Protein AF-A0A3T0LW70-F1 (afdb_monomer)

Structure (mmCIF, N/CA/C/O backbone):
data_AF-A0A3T0LW70-F1
#
_entry.id   AF-A0A3T0LW70-F1
#
loop_
_atom_site.group_PDB
_atom_site.id
_atom_site.type_symbol
_atom_site.label_atom_id
_atom_site.label_alt_id
_atom_site.label_comp_id
_atom_site.label_asym_id
_atom_site.label_entity_id
_atom_site.label_seq_id
_atom_site.pdbx_PDB_ins_code
_atom_site.Cartn_x
_atom_site.Cartn_y
_atom_site.Cartn_z
_atom_site.occupancy
_atom_site.B_iso_or_equiv
_atom_site.auth_seq_id
_atom_site.auth_comp_id
_atom_site.auth_asym_id
_atom_site.auth_atom_id
_atom_site.pdbx_PDB_model_num
ATOM 1 N N . MET A 1 1 ? -35.200 30.832 35.013 1.00 53.94 1 MET A N 1
ATOM 2 C CA . MET A 1 1 ? -35.960 29.569 34.857 1.00 53.94 1 MET A CA 1
ATOM 3 C C . MET A 1 1 ? -36.008 29.214 33.375 1.00 53.94 1 MET A C 1
ATOM 5 O O . MET A 1 1 ? -36.514 30.008 32.598 1.00 53.94 1 MET A O 1
ATOM 9 N N . GLY A 1 2 ? -35.374 28.119 32.945 1.00 79.50 2 GLY A N 1
ATOM 10 C CA . GLY A 1 2 ? -35.185 27.830 31.514 1.00 79.50 2 GLY A CA 1
ATOM 11 C C . GLY A 1 2 ? -36.347 27.059 30.881 1.00 79.50 2 GLY A C 1
ATOM 12 O O . GLY A 1 2 ? -36.863 26.116 31.479 1.00 79.50 2 GLY A O 1
ATOM 13 N N . PHE A 1 3 ? -36.710 27.401 29.642 1.00 78.56 3 PHE A N 1
ATOM 14 C CA . PHE A 1 3 ? -37.717 26.665 28.875 1.00 78.56 3 PHE A CA 1
ATOM 15 C C . PHE A 1 3 ? -37.267 25.221 28.592 1.00 78.56 3 PHE A C 1
ATOM 17 O O . PHE A 1 3 ? -36.187 24.958 28.045 1.00 78.56 3 PHE A O 1
ATOM 24 N N . ARG A 1 4 ? -38.113 24.252 28.953 1.00 79.50 4 ARG A N 1
ATOM 25 C CA . ARG A 1 4 ? -37.919 22.832 28.635 1.00 79.50 4 ARG A CA 1
ATOM 26 C C . ARG A 1 4 ? -38.669 22.493 27.351 1.00 79.50 4 ARG A C 1
ATOM 28 O O . ARG A 1 4 ? -39.863 22.222 27.376 1.00 79.50 4 ARG A O 1
ATOM 35 N N . ILE A 1 5 ? -37.950 22.436 26.235 1.00 74.75 5 ILE A N 1
ATOM 36 C CA . ILE A 1 5 ? -38.523 22.023 24.949 1.00 74.75 5 ILE A CA 1
ATOM 37 C C . ILE A 1 5 ? -38.572 20.491 24.889 1.00 74.75 5 ILE A C 1
ATOM 39 O O . ILE A 1 5 ? -37.540 19.816 24.812 1.00 74.75 5 ILE A O 1
ATOM 43 N N . ARG A 1 6 ? -39.787 19.940 24.937 1.00 81.75 6 ARG A N 1
ATOM 44 C CA . ARG A 1 6 ? -40.091 18.531 24.659 1.00 81.75 6 ARG A CA 1
ATOM 45 C C . ARG A 1 6 ? -41.276 18.496 23.703 1.00 81.75 6 ARG A C 1
ATOM 47 O O . ARG A 1 6 ? -42.352 18.956 24.062 1.00 81.75 6 ARG A O 1
ATOM 54 N N . ARG A 1 7 ? -41.094 17.920 22.516 1.00 85.12 7 ARG A N 1
ATOM 55 C CA . ARG A 1 7 ? -42.174 17.741 21.534 1.00 85.12 7 ARG A CA 1
ATOM 56 C C . ARG A 1 7 ? -42.351 16.252 21.254 1.00 85.12 7 ARG A C 1
ATOM 58 O O . ARG A 1 7 ? -41.361 15.547 21.084 1.00 85.12 7 ARG A O 1
ATOM 65 N N . SER A 1 8 ? -43.588 15.762 21.238 1.00 88.62 8 SER A N 1
ATOM 66 C CA . SER A 1 8 ? -43.904 14.396 20.807 1.00 88.62 8 SER A CA 1
ATOM 67 C C . SER A 1 8 ? -44.748 14.484 19.540 1.00 88.62 8 SER A C 1
ATOM 69 O O . SER A 1 8 ? -45.817 15.086 19.569 1.00 88.62 8 SER A O 1
ATOM 71 N N . ILE A 1 9 ? -44.241 13.959 18.427 1.00 90.56 9 ILE A N 1
ATOM 72 C CA . ILE A 1 9 ? -44.882 14.036 17.110 1.00 90.56 9 ILE A CA 1
ATOM 73 C C . ILE A 1 9 ? -45.408 12.643 16.764 1.00 90.56 9 ILE A C 1
ATOM 75 O O . ILE A 1 9 ? -44.657 11.666 16.797 1.00 90.56 9 ILE A O 1
ATOM 79 N N . LYS A 1 10 ? -46.703 12.534 16.461 1.00 90.25 10 LYS A N 1
ATOM 80 C CA . LYS A 1 10 ? -47.322 11.286 16.001 1.00 90.25 10 LYS A CA 1
ATOM 81 C C . LYS A 1 10 ? -47.084 11.161 14.496 1.00 90.25 10 LYS A C 1
ATOM 83 O O . LYS A 1 10 ? -47.502 12.043 13.759 1.00 90.25 10 LYS A O 1
ATOM 88 N N . ILE A 1 11 ? -46.410 10.095 14.065 1.00 89.25 11 ILE A N 1
ATOM 89 C CA . ILE A 1 11 ? -46.179 9.826 12.631 1.00 89.25 11 ILE A CA 1
ATOM 90 C C . ILE A 1 11 ? -47.289 8.937 12.081 1.00 89.25 11 ILE A C 1
ATOM 92 O O . ILE A 1 11 ? -47.834 9.200 11.019 1.00 89.25 11 ILE A O 1
ATOM 96 N N . ALA A 1 12 ? -47.635 7.891 12.826 1.00 88.06 12 ALA A N 1
ATOM 97 C CA . ALA A 1 12 ? -48.622 6.898 12.431 1.00 88.06 12 ALA A CA 1
ATOM 98 C C . ALA A 1 12 ? -49.399 6.414 13.669 1.00 88.06 12 ALA A C 1
ATOM 100 O O . ALA A 1 12 ? -48.974 6.664 14.809 1.00 88.06 12 ALA A O 1
ATOM 101 N N . PRO A 1 13 ? -50.542 5.727 13.503 1.00 84.44 13 PRO A N 1
ATOM 102 C CA . PRO A 1 13 ? -51.196 5.023 14.599 1.00 84.44 13 PRO A CA 1
ATOM 103 C C . PRO A 1 13 ? -50.196 4.086 15.290 1.00 84.44 13 PRO A C 1
ATOM 105 O O . PRO A 1 13 ? -49.595 3.223 14.664 1.00 84.44 13 PRO A O 1
ATOM 108 N N . GLY A 1 14 ? -49.959 4.311 16.583 1.00 85.25 14 GLY A N 1
ATOM 109 C CA . GLY A 1 14 ? -49.003 3.528 17.364 1.00 85.25 14 GLY A CA 1
ATOM 110 C C . GLY A 1 14 ? -47.527 3.929 17.239 1.00 85.25 14 GLY A C 1
ATOM 111 O O . GLY A 1 14 ? -46.710 3.340 17.933 1.00 85.25 14 GLY A O 1
ATOM 112 N N . ILE A 1 15 ? -47.145 4.941 16.449 1.00 91.00 15 ILE A N 1
ATOM 113 C CA . ILE A 1 15 ? -45.743 5.404 16.364 1.00 91.00 15 ILE A CA 1
ATOM 114 C C . ILE A 1 15 ? -45.639 6.885 16.740 1.00 91.00 15 ILE A C 1
ATOM 116 O O . ILE A 1 15 ? -46.240 7.757 16.106 1.00 91.00 15 ILE A O 1
ATOM 120 N N . LYS A 1 16 ? -44.845 7.179 17.775 1.00 92.00 16 LYS A N 1
ATOM 121 C CA . LYS A 1 16 ? -44.579 8.536 18.274 1.00 92.00 16 LYS A CA 1
ATOM 122 C C . LYS A 1 16 ? -43.078 8.807 18.319 1.00 92.00 16 LYS A C 1
ATOM 124 O O . LYS A 1 16 ? -42.323 8.029 18.901 1.00 92.00 16 LYS A O 1
ATOM 129 N N . LEU A 1 17 ? -42.647 9.941 17.778 1.00 92.25 17 LEU A N 1
ATOM 130 C CA . LEU A 1 17 ? -41.286 10.449 17.934 1.00 92.25 17 LEU A CA 1
ATOM 131 C C . LEU A 1 17 ? -41.212 11.446 19.080 1.00 92.25 17 LEU A C 1
ATOM 133 O O . LEU A 1 17 ? -41.933 12.439 19.090 1.00 92.25 17 LEU A O 1
ATOM 137 N N . ASN A 1 18 ? -40.292 11.225 20.015 1.00 89.81 18 ASN A N 1
ATOM 138 C CA . ASN A 1 18 ? -39.997 12.161 21.091 1.00 89.81 18 ASN A CA 1
ATOM 139 C C . ASN A 1 18 ? -38.747 12.975 20.742 1.00 89.81 18 ASN A C 1
ATOM 141 O O . ASN A 1 18 ? -37.644 12.433 20.653 1.00 89.81 18 ASN A O 1
ATOM 145 N N . VAL A 1 19 ? -38.919 14.285 20.594 1.00 88.81 19 VAL A N 1
ATOM 146 C CA . VAL A 1 19 ? -37.874 15.258 20.258 1.00 88.81 19 VAL A CA 1
ATOM 147 C C . VAL A 1 19 ? -37.549 16.108 21.491 1.00 88.81 19 VAL A C 1
ATOM 149 O O . VAL A 1 19 ? -38.448 16.564 22.204 1.00 88.81 19 VAL A O 1
ATOM 152 N N . GLY A 1 20 ? -36.256 16.301 21.762 1.00 85.06 20 GLY A N 1
ATOM 153 C CA . GLY A 1 20 ? -35.738 17.145 22.845 1.00 85.06 20 GLY A CA 1
ATOM 154 C C . GLY A 1 20 ? -34.592 18.046 22.373 1.00 85.06 20 GLY A C 1
ATOM 155 O O . GLY A 1 20 ? -34.342 18.161 21.179 1.00 85.06 20 GLY A O 1
ATOM 156 N N . LYS A 1 21 ? -33.853 18.657 23.311 1.00 80.44 21 LYS A N 1
ATOM 157 C CA . LYS A 1 21 ? -32.797 19.653 23.015 1.00 80.44 21 LYS A CA 1
ATOM 158 C C . LYS A 1 21 ? -31.725 19.202 22.005 1.00 80.44 21 LYS A C 1
ATOM 160 O O . LYS A 1 21 ? -31.202 20.034 21.283 1.00 80.44 21 LYS A O 1
ATOM 165 N N . LYS A 1 22 ? -31.389 17.905 21.961 1.00 80.62 22 LYS A N 1
ATOM 166 C CA . LYS A 1 22 ? -30.369 17.319 21.059 1.00 80.62 22 LYS A CA 1
ATOM 167 C C . LYS A 1 22 ? -30.991 16.570 19.863 1.00 80.62 22 LYS A C 1
ATOM 169 O O . LYS A 1 22 ? -30.440 15.560 19.418 1.00 80.62 22 LYS A O 1
ATOM 174 N N . GLY A 1 23 ? -32.179 16.985 19.420 1.00 82.25 23 GLY A N 1
ATOM 175 C CA . GLY A 1 23 ? -32.936 16.345 18.340 1.00 82.25 23 GLY A CA 1
ATOM 176 C C . GLY A 1 23 ? -33.801 15.167 18.803 1.00 82.25 23 GLY A C 1
ATOM 177 O O . GLY A 1 23 ? -34.307 15.151 19.930 1.00 82.25 23 GLY A O 1
ATOM 178 N N . ILE A 1 24 ? -33.992 14.176 17.925 1.00 84.38 24 ILE A N 1
ATOM 179 C CA . ILE A 1 24 ? -34.789 12.972 18.214 1.00 84.38 24 ILE A CA 1
ATOM 180 C C . ILE A 1 24 ? -34.128 12.211 19.369 1.00 84.38 24 ILE A C 1
ATOM 182 O O . ILE A 1 24 ? -32.964 11.816 19.290 1.00 84.38 24 ILE A O 1
ATOM 186 N N . ASN A 1 25 ? -34.860 12.045 20.468 1.00 84.56 25 ASN A N 1
ATOM 187 C CA . ASN A 1 25 ? -34.369 11.423 21.695 1.00 84.56 25 ASN A CA 1
ATOM 188 C C . ASN A 1 25 ? -34.820 9.961 21.810 1.00 84.56 25 ASN A C 1
ATOM 190 O O . ASN A 1 25 ? -34.051 9.106 22.254 1.00 84.56 25 ASN A O 1
ATOM 194 N N . SER A 1 26 ? -36.057 9.667 21.399 1.00 86.81 26 SER A N 1
ATOM 195 C CA . SER A 1 26 ? -36.564 8.297 21.364 1.00 86.81 26 SER A CA 1
ATOM 196 C C . SER A 1 26 ? -37.736 8.110 20.403 1.00 86.81 26 SER A C 1
ATOM 198 O O . SER A 1 26 ? -38.465 9.054 20.095 1.00 86.81 26 SER A O 1
ATOM 200 N 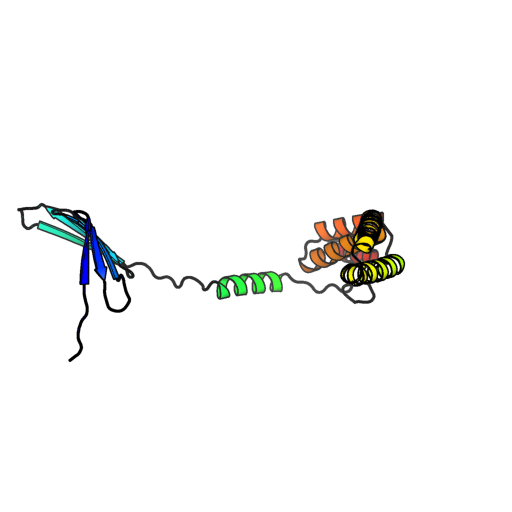N . VAL A 1 27 ? -37.933 6.869 19.968 1.00 92.75 27 VAL A N 1
ATOM 201 C CA . VAL A 1 27 ? -39.060 6.420 19.147 1.00 92.75 27 VAL A CA 1
ATOM 202 C C . VAL A 1 27 ? -39.911 5.480 19.986 1.00 92.75 27 VAL A C 1
ATOM 204 O O . VAL A 1 27 ? -39.413 4.493 20.516 1.00 92.75 27 VAL A O 1
ATOM 207 N N . SER A 1 28 ? -41.191 5.788 20.147 1.00 91.12 28 SER A N 1
ATOM 208 C CA . SER A 1 28 ? -42.155 4.930 20.834 1.00 91.12 28 SER A CA 1
ATOM 209 C C . SER A 1 28 ? -43.038 4.235 19.805 1.00 91.12 28 SER A C 1
ATOM 211 O O . SER A 1 28 ? -43.671 4.907 18.997 1.00 91.12 28 SER A O 1
ATOM 213 N N . ILE A 1 29 ? -43.072 2.908 19.855 1.00 91.62 29 ILE A N 1
ATOM 214 C CA . ILE A 1 29 ? -43.821 2.028 18.958 1.00 91.62 29 ILE A CA 1
ATOM 215 C C . ILE A 1 29 ? -44.754 1.170 19.818 1.00 91.62 29 ILE A C 1
ATOM 217 O O . ILE A 1 29 ? -44.288 0.446 20.696 1.00 91.62 29 ILE A O 1
ATOM 221 N N . GLY A 1 30 ? -46.061 1.261 19.596 1.00 88.94 30 GLY A N 1
ATOM 222 C CA . GLY A 1 30 ? -47.085 0.467 20.270 1.00 88.94 30 GLY A CA 1
ATOM 223 C C . GLY A 1 30 ? -48.352 1.240 20.650 1.00 88.94 30 GLY A C 1
ATOM 224 O O . GLY A 1 30 ? -48.512 2.426 20.355 1.00 88.94 30 GLY A O 1
ATOM 225 N N . GLY A 1 31 ? -49.266 0.542 21.319 1.00 82.88 31 GLY A N 1
ATOM 226 C CA . GLY A 1 31 ? -50.600 1.011 21.688 1.00 82.88 31 GLY A CA 1
ATOM 227 C C . GLY A 1 31 ? -51.075 0.431 23.022 1.00 82.88 31 GLY A C 1
ATOM 228 O O . GLY A 1 31 ? -50.267 0.045 23.869 1.00 82.88 31 GLY A O 1
ATOM 229 N N . LYS A 1 32 ? -52.396 0.386 23.232 1.00 81.38 32 LYS A N 1
ATOM 230 C CA . LYS A 1 32 ? -52.987 -0.214 24.439 1.00 81.38 32 LYS A CA 1
ATOM 231 C C . LYS A 1 32 ? -52.528 -1.674 24.555 1.00 81.38 32 LYS A C 1
ATOM 233 O O . LYS A 1 32 ? -52.759 -2.466 23.653 1.00 81.38 32 LYS A O 1
ATOM 238 N N . GLY A 1 33 ? -51.842 -1.988 25.650 1.00 83.56 33 GLY A N 1
ATOM 239 C CA . GLY A 1 33 ? -51.367 -3.329 25.994 1.00 83.56 33 GLY A CA 1
ATOM 240 C C . GLY A 1 33 ? -49.914 -3.662 25.622 1.00 83.56 33 GLY A C 1
ATOM 241 O O . GLY A 1 33 ? -49.296 -4.485 26.291 1.00 83.56 33 GLY A O 1
ATOM 242 N N . TYR A 1 34 ? -49.304 -2.975 24.650 1.00 90.44 34 TYR A N 1
ATOM 243 C CA . TYR A 1 34 ? -47.877 -3.138 24.334 1.00 90.44 34 TYR A CA 1
ATOM 244 C C . TYR A 1 34 ? -47.262 -1.823 23.871 1.00 90.44 34 TYR A C 1
ATOM 246 O O . TYR A 1 34 ? -47.745 -1.201 22.929 1.00 90.44 34 TYR A O 1
ATOM 254 N N . THR A 1 35 ? -46.170 -1.391 24.494 1.00 92.19 35 THR A N 1
ATOM 255 C CA . THR A 1 35 ? -45.419 -0.197 24.091 1.00 92.19 35 THR A CA 1
ATOM 256 C C . THR A 1 35 ? -43.919 -0.430 24.222 1.00 92.19 35 THR A C 1
ATOM 258 O O . THR A 1 35 ? -43.419 -0.751 25.297 1.00 92.19 35 THR A O 1
ATOM 261 N N . LYS A 1 36 ? -43.173 -0.192 23.145 1.00 93.56 36 LYS A N 1
ATOM 262 C CA . LYS A 1 36 ? -41.711 -0.262 23.089 1.00 93.56 36 LYS A CA 1
ATOM 263 C C . LYS A 1 36 ? -41.136 1.118 22.790 1.00 93.56 36 LYS A C 1
ATOM 265 O O . LYS A 1 36 ? -41.405 1.706 21.750 1.00 93.56 36 LYS A O 1
ATOM 270 N N . ASN A 1 37 ? -40.339 1.650 23.704 1.00 92.81 37 ASN A N 1
ATOM 271 C CA . ASN A 1 37 ? -39.691 2.950 23.589 1.00 92.81 37 ASN A CA 1
ATOM 272 C C . ASN A 1 37 ? -38.187 2.758 23.389 1.00 92.81 37 ASN A C 1
ATOM 274 O O . ASN A 1 37 ? -37.493 2.312 24.298 1.00 92.81 37 ASN A O 1
ATOM 278 N N . ILE A 1 38 ? -37.702 3.086 22.198 1.00 92.75 38 ILE A N 1
ATOM 279 C CA . ILE A 1 38 ? -36.320 2.922 21.754 1.00 92.75 38 ILE A CA 1
ATOM 280 C C . ILE A 1 38 ? -35.642 4.291 21.846 1.00 92.75 38 ILE A C 1
ATOM 282 O O . ILE A 1 38 ? -35.938 5.184 21.053 1.00 92.75 38 ILE A O 1
ATOM 286 N N . GLY A 1 39 ? -34.766 4.488 22.833 1.00 90.00 39 GLY A N 1
ATOM 287 C CA . GLY A 1 39 ? -34.034 5.740 23.049 1.00 90.00 39 GLY A CA 1
ATOM 288 C C . GLY A 1 39 ? -32.523 5.575 22.912 1.00 90.00 39 GLY A C 1
ATOM 289 O O . GLY A 1 39 ? -32.018 4.461 22.829 1.00 90.00 39 GLY A O 1
ATOM 290 N N . LYS A 1 40 ? -31.780 6.687 22.936 1.00 84.69 40 LYS A N 1
ATOM 291 C CA . LYS A 1 40 ? -30.309 6.693 22.771 1.00 84.69 40 LYS A CA 1
ATOM 292 C C . LYS A 1 40 ? -29.541 5.861 23.808 1.00 84.69 40 LYS A C 1
ATOM 294 O O . LYS A 1 40 ? -28.464 5.364 23.508 1.00 84.69 40 LYS A O 1
ATOM 299 N N . HIS A 1 41 ? -30.083 5.712 25.016 1.00 85.19 41 HIS A N 1
ATOM 300 C CA . HIS A 1 41 ? -29.401 5.067 26.148 1.00 85.19 41 HIS A CA 1
ATOM 301 C C . HIS A 1 41 ? -29.993 3.706 26.534 1.00 85.19 41 HIS A C 1
ATOM 303 O O . HIS A 1 41 ? -29.507 3.052 27.459 1.00 85.19 41 HIS A O 1
ATOM 309 N N . GLY A 1 42 ? -31.050 3.276 25.851 1.00 90.19 42 GLY A N 1
ATOM 310 C CA . GLY A 1 42 ? -31.717 2.025 26.163 1.00 90.19 42 GLY A CA 1
ATOM 311 C C . GLY A 1 42 ? -33.113 1.924 25.578 1.00 90.19 42 GLY A C 1
ATOM 312 O O . GLY A 1 42 ? -33.679 2.885 25.051 1.00 90.19 42 GLY A O 1
ATOM 313 N N . THR A 1 43 ? -33.674 0.728 25.707 1.00 93.81 43 THR A N 1
ATOM 314 C CA . THR A 1 43 ? -35.036 0.407 25.287 1.00 93.81 43 THR A CA 1
ATOM 315 C C . THR A 1 43 ? -35.896 0.092 26.502 1.00 93.81 43 THR A C 1
ATOM 317 O O . THR A 1 43 ? -35.542 -0.759 27.318 1.00 93.81 43 THR A O 1
ATOM 320 N N . ARG A 1 44 ? -37.058 0.737 26.610 1.00 94.00 44 ARG A N 1
ATOM 321 C CA . ARG A 1 44 ? -38.096 0.396 27.587 1.00 94.00 44 ARG A CA 1
ATOM 322 C C . ARG A 1 44 ? -39.210 -0.372 26.894 1.00 94.00 44 ARG A C 1
ATOM 324 O O . ARG A 1 44 ? -39.760 0.126 25.920 1.00 94.00 44 ARG A O 1
ATOM 331 N N . THR A 1 45 ? -39.550 -1.550 27.394 1.00 94.81 45 THR A N 1
ATOM 332 C CA . THR A 1 45 ? -40.676 -2.345 26.889 1.00 94.81 45 THR A CA 1
ATOM 333 C C . THR A 1 45 ? -41.712 -2.466 27.991 1.00 94.81 45 THR A C 1
ATOM 335 O O . THR A 1 45 ? -41.383 -2.905 29.089 1.00 94.81 45 THR A O 1
ATOM 338 N N . THR A 1 46 ? -42.940 -2.070 27.696 1.00 93.75 46 THR A N 1
ATOM 339 C CA . THR A 1 46 ? -44.085 -2.145 28.598 1.00 93.75 46 THR A CA 1
ATOM 340 C C . THR A 1 46 ? -45.136 -3.045 27.971 1.00 93.75 46 THR A C 1
ATOM 342 O O . THR A 1 46 ? -45.527 -2.823 26.827 1.00 93.75 46 THR A O 1
ATOM 345 N N . VAL A 1 47 ? -45.595 -4.038 28.722 1.00 92.75 47 VAL A N 1
ATOM 346 C CA . VAL A 1 47 ? -46.677 -4.954 28.350 1.00 92.75 47 VAL A CA 1
ATOM 347 C C . VAL A 1 47 ? -47.738 -4.912 29.441 1.00 92.75 47 VAL A C 1
ATOM 349 O O . VAL A 1 47 ? -47.403 -4.792 30.614 1.00 92.75 47 VAL A O 1
ATOM 352 N N . GLY A 1 48 ? -49.013 -4.952 29.095 1.00 91.62 48 GLY A N 1
ATOM 353 C CA . GLY A 1 48 ? -50.085 -4.891 30.083 1.00 91.62 48 GLY A CA 1
ATOM 354 C C . GLY A 1 48 ? -51.405 -5.349 29.504 1.00 91.62 48 GLY A C 1
ATOM 355 O O . GLY A 1 48 ? -51.593 -5.347 28.290 1.00 91.62 48 GLY A O 1
ATOM 356 N N . ILE A 1 49 ? -52.321 -5.742 30.378 1.00 88.25 49 ILE A N 1
ATOM 357 C CA . ILE A 1 49 ? -53.652 -6.163 29.958 1.00 88.25 49 ILE A CA 1
ATOM 358 C C . ILE A 1 49 ? -54.560 -4.926 30.041 1.00 88.25 49 ILE A C 1
ATOM 360 O O . ILE A 1 49 ? -54.697 -4.326 31.110 1.00 88.25 49 ILE A O 1
ATOM 364 N N . PRO A 1 50 ? -55.131 -4.462 28.916 1.00 85.94 50 PRO A N 1
ATOM 365 C CA . PRO A 1 50 ? -55.991 -3.287 28.926 1.00 85.94 50 PRO A CA 1
ATOM 366 C C . PRO A 1 50 ? -57.255 -3.570 29.751 1.00 85.94 50 PRO A C 1
ATOM 368 O O . PRO A 1 50 ? -57.894 -4.597 29.571 1.00 85.94 50 PRO A O 1
ATOM 371 N N . GLY A 1 51 ? -57.618 -2.653 30.649 1.00 85.00 51 GLY A N 1
ATOM 372 C CA . GLY A 1 51 ? -58.836 -2.757 31.464 1.00 85.00 51 GLY A CA 1
ATOM 373 C C . GLY A 1 51 ? -58.670 -3.435 32.829 1.00 85.00 51 GLY A C 1
ATOM 374 O O . GLY A 1 51 ? -59.546 -3.272 33.666 1.00 85.00 51 GLY A O 1
ATOM 375 N N . THR A 1 52 ? -57.548 -4.110 33.107 1.00 88.19 52 THR A N 1
ATOM 376 C CA . THR A 1 52 ? -57.314 -4.783 34.406 1.00 88.19 52 THR A CA 1
ATOM 377 C C . THR A 1 52 ? -56.434 -3.987 35.372 1.00 88.19 52 THR A C 1
ATOM 379 O O . THR A 1 52 ? -56.275 -4.373 36.524 1.00 88.19 52 THR A O 1
ATOM 382 N N . GLY A 1 53 ? -55.807 -2.899 34.909 1.00 86.31 53 GLY A N 1
ATOM 383 C CA . GLY A 1 53 ? -54.851 -2.106 35.698 1.00 86.31 53 GLY A CA 1
ATOM 384 C C . GLY A 1 53 ? -53.464 -2.746 35.852 1.00 86.31 53 GLY A C 1
ATOM 385 O O . GLY A 1 53 ? -52.558 -2.121 36.400 1.00 86.31 53 GLY A O 1
ATOM 386 N N . ILE A 1 54 ? -53.258 -3.956 35.325 1.00 87.50 54 ILE A N 1
ATOM 387 C CA . ILE A 1 54 ? -52.008 -4.708 35.476 1.00 87.50 54 ILE A CA 1
ATOM 388 C C . ILE A 1 54 ? -51.083 -4.432 34.285 1.00 87.50 54 ILE A C 1
ATOM 390 O O . ILE A 1 54 ? -51.426 -4.684 33.125 1.00 87.50 54 ILE A O 1
ATOM 394 N N . SER A 1 55 ? -49.873 -3.934 34.564 1.00 90.69 55 SER A N 1
ATOM 395 C CA . SER A 1 55 ? -48.827 -3.738 33.555 1.00 90.69 55 SER A CA 1
ATOM 396 C C . SER A 1 55 ? -47.433 -4.056 34.093 1.00 90.69 55 SER A C 1
ATOM 398 O O . SER A 1 55 ? -47.127 -3.822 35.259 1.00 90.69 55 SER A O 1
ATOM 400 N N . TYR A 1 56 ? -46.573 -4.572 33.220 1.00 92.81 56 TYR A N 1
ATOM 401 C CA . TYR A 1 56 ? -45.175 -4.882 33.478 1.00 92.81 56 TYR A CA 1
ATOM 402 C C . TYR A 1 56 ? -44.278 -4.075 32.535 1.00 92.81 56 TYR A C 1
ATOM 404 O O . TYR A 1 56 ? -44.477 -4.048 31.321 1.00 92.81 56 TYR A O 1
ATOM 412 N N . SER A 1 57 ? -43.263 -3.410 33.083 1.00 92.81 57 SER A N 1
ATOM 413 C CA . SER A 1 57 ? -42.342 -2.564 32.321 1.00 92.81 57 SER A CA 1
ATOM 414 C C . SER A 1 57 ? -40.897 -2.943 32.613 1.00 92.81 57 SER A C 1
ATOM 416 O O . SER A 1 57 ? -40.430 -2.772 33.734 1.00 92.81 57 SER A O 1
ATOM 418 N N . LYS A 1 58 ? -40.145 -3.319 31.576 1.00 95.12 58 LYS A N 1
ATOM 419 C CA . LYS A 1 58 ? -38.718 -3.647 31.657 1.00 95.12 58 LYS A CA 1
ATOM 420 C C . LYS A 1 58 ? -37.873 -2.631 30.894 1.00 95.12 58 LYS A C 1
ATOM 422 O O . LYS A 1 58 ? -38.126 -2.351 29.721 1.00 95.12 58 LYS A O 1
ATOM 427 N N . TYR A 1 59 ? -36.851 -2.085 31.551 1.00 94.25 59 TYR A N 1
ATOM 428 C CA . TYR A 1 59 ? -35.860 -1.210 30.923 1.00 94.25 59 TYR A CA 1
ATOM 429 C C . TYR A 1 59 ? -34.564 -1.978 30.665 1.00 94.25 59 TYR A C 1
ATOM 431 O O . TYR A 1 59 ? -33.997 -2.569 31.579 1.00 94.25 59 TYR A O 1
ATOM 439 N N . LYS A 1 60 ? -34.094 -1.964 29.417 1.00 93.62 60 LYS A N 1
ATOM 440 C CA . LYS A 1 60 ? -32.804 -2.522 29.009 1.00 93.62 60 LYS A CA 1
ATOM 441 C C . LYS A 1 60 ? -31.889 -1.372 28.608 1.00 93.62 60 LYS A C 1
ATOM 443 O O . LYS A 1 60 ? -32.100 -0.750 27.566 1.00 93.62 60 LYS A O 1
ATOM 448 N N . LYS A 1 61 ? -30.888 -1.085 29.442 1.00 90.19 61 LYS A N 1
ATOM 449 C CA . LYS A 1 61 ? -29.833 -0.117 29.124 1.00 90.19 61 LYS A CA 1
ATOM 450 C C . LYS A 1 61 ? -28.990 -0.671 27.975 1.00 90.19 61 LYS A C 1
ATOM 452 O O . LYS A 1 61 ? -28.726 -1.872 27.933 1.00 90.19 61 LYS A O 1
ATOM 457 N N . TYR A 1 62 ? -28.603 0.185 27.035 1.00 88.88 62 TYR A N 1
ATOM 458 C CA . TYR A 1 62 ? -27.593 -0.211 26.063 1.00 88.88 62 TYR A CA 1
ATOM 459 C C . TYR A 1 62 ? -26.239 -0.243 26.745 1.00 88.88 62 TYR A C 1
ATOM 461 O O . TYR A 1 62 ? -25.859 0.712 27.423 1.00 88.88 62 TYR A O 1
ATOM 469 N N . ASP A 1 63 ? -25.538 -1.352 26.560 1.00 79.19 63 ASP A N 1
ATOM 470 C CA . ASP A 1 63 ? -24.181 -1.508 27.041 1.00 79.19 63 ASP A CA 1
ATOM 471 C C . ASP A 1 63 ? -23.279 -0.702 26.103 1.00 79.19 63 ASP A C 1
ATOM 473 O O . ASP A 1 63 ? -22.880 -1.153 25.028 1.00 79.19 63 ASP A O 1
ATOM 477 N N . THR A 1 64 ? -23.051 0.565 26.444 1.00 67.75 64 THR A N 1
ATOM 478 C CA . THR A 1 64 ? -22.067 1.407 25.764 1.00 67.75 64 THR A CA 1
ATOM 479 C C . THR A 1 64 ? -20.684 0.969 26.215 1.00 67.75 64 THR A C 1
ATOM 481 O O . THR A 1 64 ? -20.012 1.687 26.951 1.00 67.75 64 THR A O 1
ATOM 484 N N . LYS A 1 65 ? -20.252 -0.218 25.776 1.00 67.88 65 LYS A N 1
ATOM 485 C CA . LYS A 1 65 ? -18.819 -0.495 25.710 1.00 67.88 65 LYS A CA 1
ATOM 486 C C . LYS A 1 65 ? -18.214 0.596 24.820 1.00 67.88 65 LYS A C 1
ATOM 488 O O . LYS A 1 65 ? -18.812 0.884 23.773 1.00 67.88 65 LYS A O 1
ATOM 493 N N . PRO A 1 66 ? -17.122 1.262 25.235 1.00 59.69 66 PRO A N 1
ATOM 494 C CA . PRO A 1 66 ? -16.472 2.253 24.394 1.00 59.69 66 PRO A CA 1
ATOM 495 C C . PRO A 1 66 ? -16.175 1.576 23.061 1.00 59.69 66 PRO A C 1
ATOM 497 O O . PRO A 1 66 ? -15.487 0.561 22.993 1.00 59.69 66 PRO A O 1
ATOM 500 N N . LYS A 1 67 ? -16.825 2.063 22.005 1.00 63.34 67 LYS A N 1
ATOM 501 C CA . LYS A 1 67 ? -16.604 1.554 20.661 1.00 63.34 67 LYS A CA 1
ATOM 502 C C . LYS A 1 67 ? -15.206 2.037 20.316 1.00 63.34 67 LYS A C 1
ATOM 504 O O . LYS A 1 67 ? -15.054 3.235 20.080 1.00 63.34 67 LYS A O 1
ATOM 509 N N . GLU A 1 68 ? -14.231 1.131 20.394 1.00 65.12 68 GLU A N 1
ATOM 510 C CA . GLU A 1 68 ? -12.822 1.393 20.100 1.00 65.12 68 GLU A CA 1
ATOM 511 C C . GLU A 1 68 ? -12.754 2.327 18.898 1.00 65.12 68 GLU A C 1
ATOM 513 O O . GLU A 1 68 ? -13.366 2.070 17.840 1.00 65.12 68 GLU A O 1
ATOM 518 N N . SER A 1 69 ? -12.143 3.490 19.117 1.00 81.06 69 SER A N 1
ATOM 519 C CA . SER A 1 69 ? -12.208 4.549 18.123 1.00 81.06 69 SER A CA 1
ATOM 520 C C . SER A 1 69 ? -11.617 4.007 16.819 1.00 81.06 69 SER A C 1
ATOM 522 O O . SER A 1 69 ? -10.728 3.156 16.817 1.00 81.06 69 SER A O 1
ATOM 524 N N . LYS A 1 70 ? -12.128 4.441 15.659 1.00 80.19 70 LYS A N 1
ATOM 525 C CA . LYS A 1 70 ? -11.563 3.997 14.369 1.00 80.19 70 LYS A CA 1
ATOM 526 C C . LYS A 1 70 ? -10.040 4.230 14.324 1.00 80.19 70 LYS A C 1
ATOM 528 O O . LYS A 1 70 ? -9.340 3.462 13.682 1.00 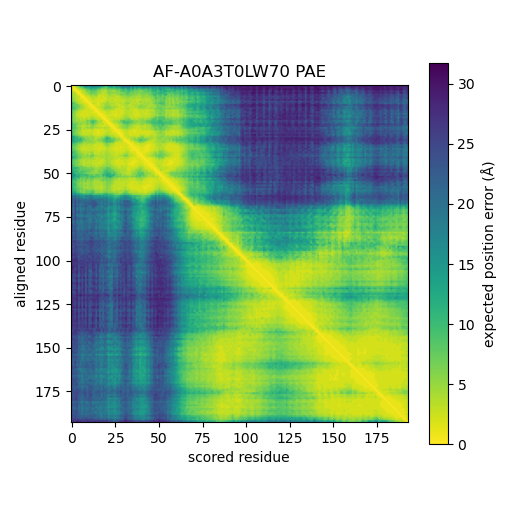80.19 70 LYS A O 1
ATOM 533 N N . ILE A 1 71 ? -9.570 5.253 15.039 1.00 83.44 71 ILE A N 1
ATOM 534 C CA . ILE A 1 71 ? -8.166 5.622 15.217 1.00 83.44 71 ILE A CA 1
ATOM 535 C C . ILE A 1 71 ? -7.411 4.557 16.020 1.00 83.44 71 ILE A C 1
ATOM 537 O O . ILE A 1 71 ? -6.370 4.095 15.576 1.00 83.44 71 ILE A O 1
ATOM 541 N N . GLU A 1 72 ? -7.958 4.115 17.146 1.00 87.25 72 GLU A N 1
ATOM 542 C CA . GLU A 1 72 ? -7.349 3.114 18.031 1.00 87.25 72 GLU A CA 1
ATOM 543 C C . GLU A 1 72 ? -7.241 1.739 17.358 1.00 87.25 72 GLU A C 1
ATOM 545 O O . GLU A 1 72 ? -6.172 1.136 17.359 1.00 87.25 72 GLU A O 1
ATOM 550 N N . ARG A 1 73 ? -8.268 1.324 16.604 1.00 87.06 73 ARG A N 1
ATOM 551 C CA . ARG A 1 73 ? -8.187 0.108 15.772 1.00 87.06 73 ARG A CA 1
ATOM 552 C C . ARG A 1 73 ? -7.097 0.178 14.704 1.00 87.06 73 ARG A C 1
ATOM 554 O O . ARG A 1 73 ? -6.480 -0.834 14.382 1.00 87.06 73 ARG A O 1
ATOM 561 N N . VAL A 1 74 ? -6.890 1.350 14.105 1.00 90.06 74 VAL A N 1
ATOM 562 C CA . VAL A 1 74 ? -5.825 1.556 13.111 1.00 90.06 74 VAL A CA 1
ATOM 563 C C . VAL A 1 74 ? -4.458 1.569 13.794 1.00 90.06 74 VAL A C 1
ATOM 565 O O . VAL A 1 74 ? -3.541 0.920 13.299 1.00 90.06 74 VAL A O 1
ATOM 568 N N . ALA A 1 75 ? -4.333 2.231 14.945 1.00 89.31 75 ALA A N 1
ATOM 569 C CA . ALA A 1 75 ? -3.108 2.257 15.740 1.00 89.31 75 ALA A CA 1
ATOM 570 C C . ALA A 1 75 ? -2.687 0.848 16.184 1.00 89.31 75 ALA A C 1
ATOM 572 O O . ALA A 1 75 ? -1.518 0.495 16.053 1.00 89.31 75 ALA A O 1
ATOM 573 N N . ASN A 1 76 ? -3.644 0.019 16.608 1.00 90.06 76 ASN A N 1
ATOM 574 C CA . ASN A 1 76 ? -3.398 -1.370 16.989 1.00 90.06 76 ASN A CA 1
ATOM 575 C C . ASN A 1 76 ? -2.904 -2.218 15.807 1.00 90.06 76 ASN A C 1
ATOM 577 O O . ASN A 1 76 ? -1.933 -2.951 15.943 1.00 90.06 76 ASN A O 1
ATOM 581 N N . ARG A 1 77 ? -3.463 -2.042 14.604 1.00 87.69 77 ARG A N 1
ATOM 582 C CA . ARG A 1 77 ? -2.953 -2.734 13.403 1.00 87.69 77 ARG A CA 1
ATOM 583 C C . ARG A 1 77 ? -1.546 -2.298 13.005 1.00 87.69 77 ARG A C 1
ATOM 585 O O . ARG A 1 77 ? -0.752 -3.121 12.563 1.00 87.69 77 ARG A O 1
ATOM 592 N N . ILE A 1 78 ? -1.248 -1.004 13.112 1.00 88.00 78 ILE A N 1
ATOM 593 C CA . ILE A 1 78 ? 0.085 -0.478 12.794 1.00 88.00 78 ILE A CA 1
ATOM 594 C C . ILE A 1 78 ? 1.104 -0.999 13.809 1.00 88.00 78 ILE A C 1
ATOM 596 O O . ILE A 1 78 ? 2.186 -1.416 13.407 1.00 88.00 78 ILE A O 1
ATOM 600 N N . SER A 1 79 ? 0.759 -1.028 15.101 1.00 89.12 79 SER A N 1
ATOM 601 C CA . SER A 1 79 ? 1.651 -1.546 16.142 1.00 89.12 79 SER A CA 1
ATOM 602 C C . SER A 1 79 ? 1.883 -3.054 16.005 1.00 89.12 79 SER A C 1
ATOM 604 O O . SER A 1 79 ? 3.009 -3.512 16.178 1.00 89.12 79 SER A O 1
ATOM 606 N N . GLU A 1 80 ? 0.863 -3.823 15.618 1.00 88.56 80 GLU A N 1
ATOM 607 C CA . GLU A 1 80 ? 1.002 -5.241 15.267 1.00 88.56 80 GLU A CA 1
ATOM 608 C C . GLU A 1 80 ? 1.925 -5.448 14.059 1.00 88.56 80 GLU A C 1
ATOM 610 O O . GLU A 1 80 ? 2.854 -6.250 14.133 1.00 88.56 80 GLU A O 1
ATOM 615 N N . ALA A 1 81 ? 1.728 -4.694 12.973 1.00 82.75 81 ALA A N 1
ATOM 616 C CA . ALA A 1 81 ? 2.584 -4.778 11.789 1.00 82.75 81 ALA A CA 1
ATOM 617 C C . ALA A 1 81 ? 4.038 -4.366 12.088 1.00 82.75 81 ALA A C 1
ATOM 619 O O . ALA A 1 81 ? 4.970 -4.992 11.585 1.00 82.75 81 ALA A O 1
ATOM 620 N N . ALA A 1 82 ? 4.238 -3.354 12.937 1.00 84.75 82 ALA A N 1
ATOM 621 C CA . ALA A 1 82 ? 5.559 -2.888 13.347 1.00 84.75 82 ALA A CA 1
ATOM 622 C C . ALA A 1 82 ? 6.330 -3.933 14.171 1.00 84.75 82 ALA A C 1
ATOM 624 O O . ALA A 1 82 ? 7.540 -4.037 14.020 1.00 84.75 82 ALA A O 1
ATOM 625 N N . LYS A 1 83 ? 5.649 -4.748 14.994 1.00 83.44 83 LYS A N 1
ATOM 626 C CA . LYS A 1 83 ? 6.294 -5.836 15.760 1.00 83.44 83 LYS A CA 1
ATOM 627 C C . LYS A 1 83 ? 6.898 -6.923 14.870 1.00 83.44 83 LYS A C 1
ATOM 629 O O . LYS A 1 83 ? 7.873 -7.556 15.260 1.00 83.44 83 LYS A O 1
ATOM 634 N N . VAL A 1 84 ? 6.296 -7.171 13.708 1.00 85.12 84 VAL A N 1
ATOM 635 C CA . VAL A 1 84 ? 6.763 -8.190 12.752 1.00 85.12 84 VAL A CA 1
ATOM 636 C C . VAL A 1 84 ? 7.882 -7.646 11.862 1.00 85.12 84 VAL A C 1
ATOM 638 O O . VAL A 1 84 ? 8.703 -8.421 11.370 1.00 85.12 84 VAL A O 1
ATOM 641 N N . TRP A 1 85 ? 7.925 -6.324 11.675 1.00 85.00 85 TRP A N 1
ATOM 642 C CA . TRP A 1 85 ? 8.815 -5.661 10.734 1.00 85.00 85 TRP A CA 1
ATOM 643 C C . TRP A 1 85 ? 10.293 -5.925 11.049 1.00 85.00 85 TRP A C 1
ATOM 645 O O . TRP A 1 85 ? 10.762 -5.693 12.162 1.00 85.00 85 TRP A O 1
ATOM 655 N N . ARG A 1 86 ? 11.031 -6.415 10.052 1.00 86.06 86 ARG A N 1
ATOM 656 C CA . ARG A 1 86 ? 12.476 -6.664 10.119 1.00 86.06 86 ARG A CA 1
ATOM 657 C C . ARG A 1 86 ? 13.203 -5.722 9.173 1.00 86.06 86 ARG A C 1
ATOM 659 O O . ARG A 1 86 ? 12.780 -5.582 8.033 1.00 86.06 86 ARG A O 1
ATOM 666 N N . GLU A 1 87 ? 14.308 -5.125 9.594 1.00 85.81 87 GLU A N 1
ATOM 667 C CA . GLU A 1 87 ? 15.148 -4.322 8.701 1.00 85.81 87 GLU A CA 1
ATOM 668 C C . GLU A 1 87 ? 15.861 -5.208 7.668 1.00 85.81 87 GLU A C 1
ATOM 670 O O . GLU A 1 87 ? 16.395 -6.269 7.992 1.00 85.81 87 GLU A O 1
ATOM 675 N N . CYS A 1 88 ? 15.834 -4.785 6.402 1.00 82.88 88 CYS A N 1
ATOM 676 C CA . CYS A 1 88 ? 16.495 -5.485 5.308 1.00 82.88 88 CYS A CA 1
ATOM 677 C C . CYS A 1 88 ? 17.858 -4.829 5.042 1.00 82.88 88 CYS A C 1
ATOM 679 O O . CYS A 1 88 ? 17.885 -3.642 4.706 1.00 82.88 88 CYS A O 1
ATOM 681 N N . PRO A 1 89 ? 18.979 -5.568 5.117 1.00 81.44 89 PRO A N 1
ATOM 682 C CA . PRO A 1 89 ? 20.315 -4.999 4.910 1.00 81.44 89 PRO A CA 1
ATOM 683 C C . PRO A 1 89 ? 20.551 -4.482 3.478 1.00 81.44 89 PRO A C 1
ATOM 685 O O . PRO A 1 89 ? 21.494 -3.734 3.245 1.00 81.44 89 PRO A O 1
ATOM 688 N N . ILE A 1 90 ? 19.687 -4.858 2.525 1.00 81.19 90 ILE A N 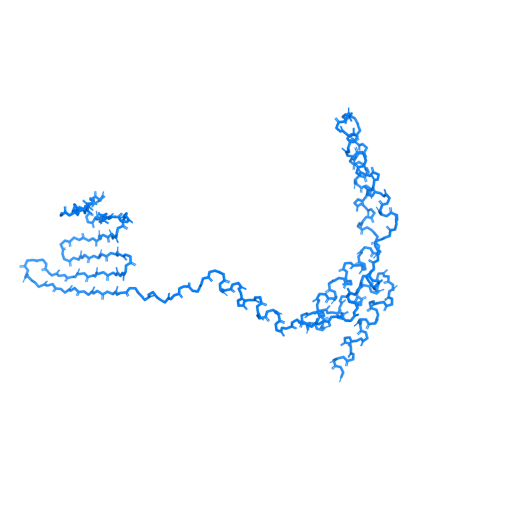1
ATOM 689 C CA . ILE A 1 90 ? 19.811 -4.579 1.083 1.00 81.19 90 ILE A CA 1
ATOM 690 C C . ILE A 1 90 ? 18.813 -3.486 0.628 1.00 81.19 90 ILE A C 1
ATOM 692 O O . ILE A 1 90 ? 18.735 -3.147 -0.549 1.00 81.19 90 ILE A O 1
ATOM 696 N N . ASP A 1 91 ? 18.042 -2.864 1.533 1.00 80.12 91 ASP A N 1
ATOM 697 C CA . ASP A 1 91 ? 17.078 -1.804 1.154 1.00 80.12 91 ASP A CA 1
ATOM 698 C C . ASP A 1 91 ? 17.734 -0.429 0.858 1.00 80.12 91 ASP A C 1
ATOM 700 O O . ASP A 1 91 ? 17.061 0.595 0.672 1.00 80.12 91 ASP A O 1
ATOM 704 N N . ASN A 1 92 ? 19.063 -0.393 0.742 1.00 81.38 92 ASN A N 1
ATOM 705 C CA . ASN A 1 92 ? 19.819 0.809 0.414 1.00 81.38 92 ASN A CA 1
ATOM 706 C C . ASN A 1 92 ? 19.562 1.274 -1.030 1.00 81.38 92 ASN A C 1
ATOM 708 O O . ASN A 1 92 ? 19.245 0.505 -1.940 1.00 81.38 92 ASN A O 1
ATOM 712 N N . LYS A 1 93 ? 19.725 2.580 -1.273 1.00 75.88 93 LYS A N 1
ATOM 713 C CA . LYS A 1 93 ? 19.497 3.195 -2.597 1.00 75.88 93 LYS A CA 1
ATOM 714 C C . LYS A 1 93 ? 20.437 2.652 -3.684 1.00 75.88 93 LYS A C 1
ATOM 716 O O . LYS A 1 93 ? 20.109 2.739 -4.867 1.00 75.88 93 LYS A O 1
ATOM 721 N N . GLU A 1 94 ? 21.592 2.126 -3.291 1.00 76.00 94 GLU A N 1
ATOM 722 C CA . GLU A 1 94 ? 22.625 1.600 -4.188 1.00 76.00 94 GLU A CA 1
ATOM 723 C C . GLU A 1 94 ? 22.289 0.200 -4.711 1.00 76.00 94 GLU A C 1
ATOM 725 O O . GLU A 1 94 ? 22.485 -0.069 -5.896 1.00 76.00 94 GLU A O 1
ATOM 730 N N . ASP A 1 95 ? 21.691 -0.637 -3.862 1.00 78.31 95 ASP A N 1
ATOM 731 C CA . ASP A 1 95 ? 21.350 -2.032 -4.155 1.00 78.31 95 ASP A CA 1
ATOM 732 C C . ASP A 1 95 ? 20.052 -2.194 -4.963 1.00 78.31 95 ASP A C 1
ATOM 734 O O . ASP A 1 95 ? 19.793 -3.243 -5.574 1.00 78.31 95 ASP A O 1
ATOM 738 N N . LYS A 1 96 ? 19.224 -1.142 -4.990 1.00 81.25 96 LYS A N 1
ATOM 739 C CA . LYS A 1 96 ? 17.994 -1.086 -5.785 1.00 81.25 96 LYS A CA 1
ATOM 740 C C . LYS A 1 96 ? 18.327 -1.073 -7.271 1.00 81.25 96 LYS A C 1
ATOM 742 O O . LYS A 1 96 ? 19.050 -0.202 -7.761 1.00 81.25 96 LYS A O 1
ATOM 747 N N . ILE A 1 97 ? 17.726 -2.001 -8.016 1.00 81.69 97 ILE A N 1
ATOM 748 C CA . ILE A 1 97 ? 17.848 -2.041 -9.474 1.00 81.69 97 ILE A CA 1
ATOM 749 C C . ILE A 1 97 ? 17.357 -0.708 -10.053 1.00 81.69 97 ILE A C 1
ATOM 751 O O . ILE A 1 97 ? 16.189 -0.339 -9.928 1.00 81.69 97 ILE A O 1
ATOM 755 N N . LYS A 1 98 ? 18.266 0.025 -10.702 1.00 82.19 98 LYS A N 1
ATOM 756 C CA . LYS A 1 98 ? 17.956 1.310 -11.338 1.00 82.19 98 LYS A CA 1
ATOM 757 C C . LYS A 1 98 ? 17.162 1.090 -12.625 1.00 82.19 98 LYS A C 1
ATOM 759 O O . LYS A 1 98 ? 17.446 0.160 -13.389 1.00 82.19 98 LYS A O 1
ATOM 764 N N . LEU A 1 99 ? 16.225 2.000 -12.909 1.00 80.31 99 LEU A N 1
ATOM 765 C CA . LEU A 1 99 ? 15.566 2.041 -14.214 1.00 80.31 99 LEU A CA 1
ATOM 766 C C . LEU A 1 99 ? 16.617 2.247 -15.318 1.00 80.31 99 LEU A C 1
ATOM 768 O O . LEU A 1 99 ? 17.531 3.064 -15.156 1.00 80.31 99 LEU A O 1
ATOM 772 N N . PRO A 1 100 ? 16.501 1.544 -16.454 1.00 83.38 100 PRO A N 1
ATOM 773 C CA . PRO A 1 100 ? 17.421 1.722 -17.563 1.00 83.38 100 PRO A CA 1
ATOM 774 C C . PRO A 1 100 ? 17.302 3.144 -18.124 1.00 83.38 100 PRO A C 1
ATOM 776 O O . PRO A 1 100 ? 16.206 3.680 -18.289 1.00 83.38 100 PRO A O 1
ATOM 779 N N . LYS A 1 101 ? 18.450 3.745 -18.464 1.00 85.19 101 LYS A N 1
ATOM 780 C CA . LYS A 1 101 ? 18.539 5.124 -18.984 1.00 85.19 101 LYS A CA 1
ATOM 781 C C . LYS A 1 101 ? 17.701 5.344 -20.250 1.00 85.19 101 LYS A C 1
ATOM 783 O O . LYS A 1 101 ? 17.265 6.457 -20.504 1.00 85.19 101 LYS A O 1
ATOM 788 N N . ILE A 1 102 ? 17.473 4.282 -21.023 1.00 86.12 102 ILE A N 1
ATOM 789 C CA . ILE A 1 102 ? 16.649 4.295 -22.239 1.00 86.12 102 ILE A CA 1
ATOM 790 C C . ILE A 1 102 ? 15.205 4.697 -21.906 1.00 86.12 102 ILE A C 1
ATOM 792 O O . ILE A 1 102 ? 14.675 5.604 -22.531 1.00 86.12 102 ILE A O 1
ATOM 796 N N . ILE A 1 103 ? 14.610 4.121 -20.855 1.00 86.81 103 ILE A N 1
ATOM 797 C CA . ILE A 1 103 ? 13.232 4.442 -20.442 1.00 86.81 103 ILE A CA 1
ATOM 798 C C . ILE A 1 103 ? 13.131 5.889 -19.953 1.00 86.81 103 ILE A C 1
ATOM 800 O O . ILE A 1 103 ? 12.160 6.575 -20.251 1.00 86.81 103 ILE A O 1
ATOM 804 N N . TRP A 1 104 ? 14.149 6.382 -19.243 1.00 86.19 104 TRP A N 1
ATOM 805 C CA . TRP A 1 104 ? 14.182 7.779 -18.807 1.00 86.19 104 TRP A CA 1
ATOM 806 C C . TRP A 1 104 ? 14.124 8.763 -19.981 1.00 86.19 104 TRP A C 1
ATOM 808 O O . TRP A 1 104 ? 13.437 9.774 -19.878 1.00 86.19 104 TRP A O 1
ATOM 818 N N . LYS A 1 105 ? 14.788 8.461 -21.105 1.00 90.25 105 LYS A N 1
ATOM 819 C CA . LYS A 1 105 ? 14.717 9.293 -22.317 1.00 90.25 105 LYS A CA 1
ATOM 820 C C . LYS A 1 105 ? 13.314 9.282 -22.931 1.00 90.25 105 LYS A C 1
ATOM 822 O O . LYS A 1 105 ? 12.794 10.349 -23.234 1.00 90.25 105 LYS A O 1
ATOM 827 N N . GLU A 1 106 ? 12.687 8.111 -23.039 1.00 88.69 106 GLU A N 1
ATOM 828 C CA . GLU A 1 106 ? 11.318 7.971 -23.562 1.00 88.69 106 GLU A CA 1
ATOM 829 C C . GLU A 1 106 ? 10.286 8.715 -22.699 1.00 88.69 106 GLU A C 1
ATOM 831 O O . GLU A 1 106 ? 9.404 9.396 -23.221 1.00 88.69 106 GLU A O 1
ATOM 836 N N . ILE A 1 107 ? 10.416 8.655 -21.367 1.00 92.00 107 ILE A N 1
ATOM 837 C CA . ILE A 1 107 ? 9.547 9.404 -20.442 1.00 92.00 107 ILE A CA 1
ATOM 838 C C . ILE A 1 107 ? 9.683 10.914 -20.672 1.00 92.00 107 ILE A C 1
ATOM 840 O O . ILE A 1 107 ? 8.685 11.630 -20.697 1.00 92.00 107 ILE A O 1
ATOM 844 N N . ILE A 1 108 ? 10.907 11.411 -20.862 1.00 93.75 108 ILE A N 1
ATOM 845 C CA . ILE A 1 108 ? 11.142 12.840 -21.104 1.00 93.75 108 ILE A CA 1
ATOM 846 C C . ILE A 1 108 ? 10.530 13.265 -22.446 1.00 93.75 108 ILE A C 1
ATOM 848 O O . ILE A 1 108 ? 9.828 14.272 -22.501 1.00 93.75 108 ILE A O 1
ATOM 852 N N . ILE A 1 109 ? 10.747 12.488 -23.513 1.00 92.00 109 ILE A N 1
ATOM 853 C CA . ILE A 1 109 ? 10.213 12.785 -24.852 1.00 92.00 109 ILE A CA 1
ATOM 854 C C . ILE A 1 109 ? 8.681 12.787 -24.838 1.00 92.00 109 ILE A C 1
ATOM 856 O O . ILE A 1 109 ? 8.061 13.738 -25.312 1.00 92.00 109 ILE A O 1
ATOM 860 N N . THR A 1 110 ? 8.062 11.758 -24.253 1.00 91.94 110 THR A N 1
ATOM 861 C CA . THR A 1 110 ? 6.598 11.670 -24.139 1.00 91.94 110 THR A CA 1
ATOM 862 C C . THR A 1 110 ? 6.022 12.829 -23.327 1.00 91.94 110 THR A C 1
ATOM 864 O O . THR A 1 110 ? 5.045 13.438 -23.758 1.00 91.94 110 THR A O 1
ATOM 867 N N . ALA A 1 111 ? 6.646 13.206 -22.207 1.00 93.81 111 ALA A N 1
ATOM 868 C CA . ALA A 1 111 ? 6.210 14.350 -21.406 1.00 93.81 111 ALA A CA 1
ATOM 869 C C . ALA A 1 111 ? 6.267 15.673 -22.192 1.00 93.81 111 ALA A C 1
ATOM 871 O O . ALA A 1 111 ? 5.315 16.453 -22.146 1.00 93.81 111 ALA A O 1
ATOM 872 N N . ILE A 1 112 ? 7.339 15.908 -22.957 1.00 94.12 112 ILE A N 1
ATOM 873 C CA . ILE A 1 112 ? 7.470 17.095 -23.819 1.00 94.12 112 ILE A CA 1
ATOM 874 C C . ILE A 1 112 ? 6.368 17.114 -24.889 1.00 94.12 112 ILE A C 1
ATOM 876 O O . ILE A 1 112 ? 5.747 18.155 -25.109 1.00 94.12 112 ILE A O 1
ATOM 880 N N . LEU A 1 113 ? 6.071 15.971 -25.515 1.00 92.69 113 LEU A N 1
ATOM 881 C CA . LEU A 1 113 ? 5.005 15.862 -26.518 1.00 92.69 113 LEU A CA 1
ATOM 882 C C . LEU A 1 113 ? 3.610 16.115 -25.928 1.00 92.69 113 LEU A C 1
ATOM 884 O O . LEU A 1 113 ? 2.791 16.778 -26.565 1.00 92.69 113 LEU A O 1
ATOM 888 N N . PHE A 1 114 ? 3.348 15.662 -24.699 1.00 91.81 114 PHE A N 1
ATOM 889 C CA . PHE A 1 114 ? 2.099 15.963 -23.991 1.00 91.81 114 PHE A CA 1
ATOM 890 C C . PHE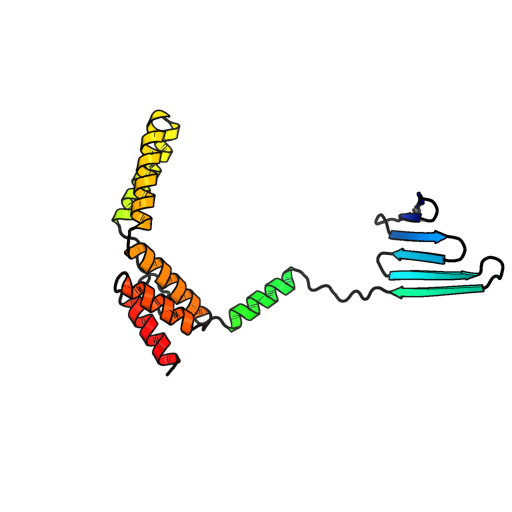 A 1 114 ? 1.935 17.455 -23.687 1.00 91.81 114 PHE A C 1
ATOM 892 O O . PHE A 1 114 ? 0.823 17.970 -23.762 1.00 91.81 114 PHE A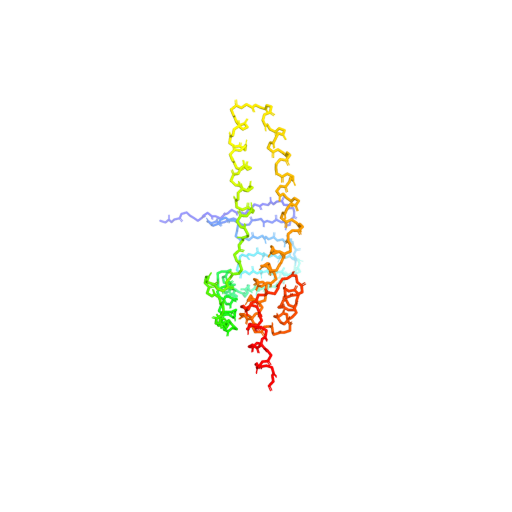 O 1
ATOM 899 N N . ILE A 1 115 ? 3.023 18.163 -23.376 1.00 93.06 115 ILE A N 1
ATOM 900 C CA . ILE A 1 115 ? 2.991 19.619 -23.175 1.00 93.06 115 ILE A CA 1
ATOM 901 C C . ILE A 1 115 ? 2.738 20.333 -24.511 1.00 93.06 115 ILE A C 1
ATOM 903 O O . ILE A 1 115 ? 1.892 21.224 -24.584 1.00 93.06 115 ILE A O 1
ATOM 907 N N . ALA A 1 116 ? 3.410 19.910 -25.585 1.00 90.44 116 ALA A N 1
ATOM 908 C CA . ALA A 1 116 ? 3.256 20.493 -26.919 1.00 90.44 116 ALA A CA 1
ATOM 909 C C . ALA A 1 116 ? 1.844 20.303 -27.509 1.00 90.44 116 ALA A C 1
ATOM 911 O O . ALA A 1 116 ? 1.373 21.150 -28.269 1.00 90.44 116 ALA A O 1
ATOM 912 N N . MET A 1 117 ? 1.137 19.237 -27.120 1.00 92.31 117 MET A N 1
ATOM 913 C CA . MET A 1 117 ? -0.256 18.985 -27.509 1.00 92.31 117 MET A CA 1
ATOM 914 C C . MET A 1 117 ? -1.198 20.148 -27.155 1.00 92.31 117 MET A C 1
ATOM 916 O O . MET A 1 117 ? -2.120 20.435 -27.915 1.00 92.31 117 MET A O 1
ATOM 920 N N . PHE A 1 118 ? -0.964 20.845 -26.036 1.00 89.62 118 PHE A N 1
ATOM 921 C CA . PHE A 1 118 ? -1.789 21.992 -25.630 1.00 89.62 118 PHE A CA 1
ATOM 922 C C . PHE A 1 118 ? -1.619 23.214 -26.541 1.00 89.62 118 PHE A C 1
ATOM 924 O O . PHE A 1 118 ? -2.487 24.083 -26.564 1.00 89.62 118 PHE A O 1
ATOM 931 N N . ILE A 1 119 ? -0.523 23.275 -27.299 1.00 92.38 119 ILE A N 1
ATOM 932 C CA . ILE A 1 119 ? -0.219 24.361 -28.237 1.00 92.38 119 ILE A CA 1
ATOM 933 C C . ILE A 1 119 ? -0.743 24.021 -29.641 1.00 92.38 119 ILE A C 1
ATOM 935 O O . ILE A 1 119 ? -1.163 24.913 -30.376 1.00 92.38 119 ILE A O 1
ATOM 939 N N . PHE A 1 120 ? -0.753 22.739 -30.023 1.00 91.44 120 PHE A N 1
ATOM 940 C CA . PHE A 1 120 ? -1.137 22.305 -31.366 1.00 91.44 120 PHE A CA 1
ATOM 941 C C . PHE A 1 120 ? -1.821 20.932 -31.347 1.00 91.44 120 PHE A C 1
ATOM 943 O O . PHE A 1 120 ? -1.190 19.900 -31.138 1.00 91.44 120 PHE A O 1
ATOM 950 N N . ILE A 1 121 ? -3.125 20.905 -31.621 1.00 87.00 121 ILE A N 1
ATOM 951 C CA . ILE A 1 121 ? -3.967 19.701 -31.504 1.00 87.00 121 ILE A CA 1
ATOM 952 C C . ILE A 1 121 ? -3.475 18.510 -32.360 1.00 87.00 121 ILE A C 1
ATOM 954 O O . ILE A 1 121 ? -3.503 17.386 -31.858 1.00 87.00 121 ILE A O 1
ATOM 958 N N . PRO A 1 122 ? -2.956 18.680 -33.595 1.00 87.50 122 PRO A N 1
ATOM 959 C CA . PRO A 1 122 ? -2.431 17.554 -34.378 1.00 87.50 122 PRO A CA 1
ATOM 960 C C . PRO A 1 122 ? -1.234 16.821 -33.740 1.00 87.50 122 PRO A C 1
ATOM 962 O O . PRO A 1 122 ? -0.996 15.654 -34.054 1.00 87.50 122 PRO A O 1
ATOM 965 N N . LEU A 1 123 ? -0.513 17.451 -32.801 1.00 90.19 123 LEU A N 1
ATOM 966 C CA . LEU A 1 123 ? 0.548 16.796 -32.020 1.00 90.19 123 LEU A CA 1
ATOM 967 C C . LEU A 1 123 ? 0.005 15.733 -31.047 1.00 90.19 123 LEU A C 1
ATOM 969 O O . LEU A 1 123 ? 0.767 14.870 -30.606 1.00 90.19 123 LEU A O 1
ATOM 973 N N . ALA A 1 124 ? -1.306 15.720 -30.776 1.00 89.94 124 ALA A N 1
ATOM 974 C CA . ALA A 1 124 ? -1.951 14.699 -29.951 1.00 89.94 124 ALA A CA 1
ATOM 975 C C . ALA A 1 124 ? -1.736 13.279 -30.500 1.00 89.94 124 ALA A C 1
ATOM 977 O O . ALA A 1 124 ? -1.496 12.349 -29.734 1.00 89.94 124 ALA A O 1
ATOM 978 N N . VAL A 1 125 ? -1.762 13.103 -31.827 1.00 92.75 125 VAL A N 1
ATOM 979 C CA . VAL A 1 125 ? -1.568 11.785 -32.456 1.00 92.75 125 VAL A CA 1
ATOM 980 C C . VAL A 1 125 ? -0.154 11.260 -32.190 1.00 92.75 125 VAL A C 1
ATOM 982 O O . VAL A 1 125 ? 0.021 10.097 -31.829 1.00 92.75 125 VAL A O 1
ATOM 985 N N . PHE A 1 126 ? 0.857 12.128 -32.267 1.00 92.12 126 PHE A N 1
ATOM 986 C CA . PHE A 1 126 ? 2.245 11.772 -31.957 1.00 92.12 126 PHE A CA 1
ATOM 987 C C . PHE A 1 126 ? 2.456 11.486 -30.462 1.00 92.12 126 PHE A C 1
ATOM 989 O O . PHE A 1 126 ? 3.198 10.566 -30.106 1.00 92.12 126 PHE A O 1
ATOM 996 N N . ALA A 1 127 ? 1.770 12.215 -29.577 1.00 91.94 127 ALA A N 1
ATOM 997 C CA . ALA A 1 127 ? 1.776 11.931 -28.142 1.00 91.94 127 ALA A CA 1
ATOM 998 C C . ALA A 1 127 ? 1.169 10.548 -27.836 1.00 91.94 127 ALA A C 1
ATOM 1000 O O . ALA A 1 127 ? 1.734 9.786 -27.054 1.00 91.94 127 ALA A O 1
ATOM 1001 N N . LEU A 1 128 ? 0.077 10.168 -28.509 1.00 93.31 128 LEU A N 1
ATOM 1002 C CA . LEU A 1 128 ? -0.532 8.842 -28.352 1.00 93.31 128 LEU A CA 1
ATOM 1003 C C . LEU A 1 128 ? 0.374 7.716 -28.868 1.00 93.31 128 LEU A C 1
ATOM 1005 O O . LEU A 1 128 ? 0.532 6.702 -28.188 1.00 93.31 128 LEU A O 1
ATOM 1009 N N . ILE A 1 129 ? 1.004 7.897 -30.034 1.00 93.50 129 ILE A N 1
ATOM 1010 C CA . ILE A 1 129 ? 1.940 6.911 -30.599 1.00 93.50 129 ILE A CA 1
ATOM 1011 C C . ILE A 1 129 ? 3.150 6.731 -29.673 1.00 93.50 129 ILE A C 1
ATOM 1013 O O . ILE A 1 129 ? 3.505 5.604 -29.334 1.00 93.50 129 ILE A O 1
ATOM 1017 N N . SER A 1 130 ? 3.760 7.828 -29.217 1.00 92.56 130 SER A N 1
ATOM 1018 C CA . SER A 1 130 ? 4.911 7.769 -28.306 1.00 92.56 130 SER A CA 1
ATOM 1019 C C . SER A 1 130 ? 4.548 7.160 -26.946 1.00 92.56 130 SER A C 1
ATOM 1021 O O . SER A 1 130 ? 5.308 6.348 -26.422 1.00 92.56 130 SER A O 1
ATOM 1023 N N . ALA A 1 131 ? 3.359 7.446 -26.408 1.00 93.31 131 ALA A N 1
ATOM 1024 C CA . ALA A 1 131 ? 2.855 6.800 -25.197 1.00 93.31 131 ALA A CA 1
ATOM 1025 C C . ALA A 1 131 ? 2.646 5.288 -25.385 1.00 93.31 131 ALA A C 1
ATOM 1027 O O . ALA A 1 131 ? 2.980 4.508 -24.493 1.00 93.31 131 ALA A O 1
ATOM 1028 N N . ALA A 1 132 ? 2.145 4.855 -26.547 1.00 94.50 132 ALA A N 1
ATOM 1029 C CA . ALA A 1 132 ? 1.997 3.437 -26.869 1.00 94.50 132 ALA A CA 1
ATOM 1030 C C . ALA A 1 132 ? 3.359 2.728 -26.977 1.00 94.50 132 ALA A C 1
ATOM 1032 O O . ALA A 1 132 ? 3.521 1.631 -26.440 1.00 94.50 132 ALA A O 1
ATOM 1033 N N . VAL A 1 133 ? 4.358 3.367 -27.597 1.00 93.12 133 VAL A N 1
ATOM 1034 C CA . VAL A 1 133 ? 5.740 2.855 -27.667 1.00 93.12 133 VAL A CA 1
ATOM 1035 C C . VAL A 1 133 ? 6.376 2.793 -26.277 1.00 93.12 133 VAL A C 1
ATOM 1037 O O . VAL A 1 133 ? 6.992 1.786 -25.925 1.00 93.12 133 VAL A O 1
ATOM 1040 N N . LEU A 1 134 ? 6.187 3.814 -25.439 1.00 91.69 134 LEU A N 1
ATOM 1041 C CA . LEU A 1 134 ? 6.652 3.806 -24.053 1.00 91.69 134 LEU A CA 1
ATOM 1042 C C . LEU A 1 134 ? 6.000 2.669 -23.260 1.00 91.69 134 LEU A C 1
ATOM 1044 O O . LEU A 1 134 ? 6.687 1.916 -22.575 1.00 91.69 134 LEU A O 1
ATOM 1048 N N . LEU A 1 135 ? 4.688 2.486 -23.385 1.00 91.75 135 LEU A N 1
ATOM 1049 C CA . LEU A 1 135 ? 3.978 1.395 -22.723 1.00 91.75 135 LEU A CA 1
ATOM 1050 C C . LEU A 1 135 ? 4.487 0.029 -23.199 1.00 91.75 135 LEU A C 1
ATOM 1052 O O . LEU A 1 135 ? 4.755 -0.849 -22.379 1.00 91.75 135 LEU A O 1
ATOM 1056 N N . PHE A 1 136 ? 4.695 -0.134 -24.504 1.00 93.62 136 PHE A N 1
ATOM 1057 C CA . PHE A 1 136 ? 5.280 -1.343 -25.072 1.00 93.62 136 PHE A CA 1
ATOM 1058 C C . PHE A 1 136 ? 6.686 -1.602 -24.507 1.00 93.62 136 PHE A C 1
ATOM 1060 O O . PHE A 1 136 ? 6.964 -2.684 -23.989 1.00 93.62 136 PHE A O 1
ATOM 1067 N N . THR A 1 137 ? 7.567 -0.601 -24.510 1.00 89.81 137 THR A N 1
ATOM 1068 C CA . THR A 1 137 ? 8.926 -0.752 -23.966 1.00 89.81 137 THR A CA 1
ATOM 1069 C C . THR A 1 137 ? 8.922 -1.058 -22.467 1.00 89.81 137 THR A C 1
ATOM 1071 O O . THR A 1 137 ? 9.713 -1.894 -22.038 1.00 89.81 137 THR A O 1
ATOM 1074 N N . LEU A 1 138 ? 8.015 -0.485 -21.668 1.00 87.50 138 LEU A N 1
ATOM 1075 C CA . LEU A 1 138 ? 7.865 -0.825 -20.247 1.00 87.50 138 LEU A CA 1
ATOM 1076 C C . LEU A 1 138 ? 7.443 -2.284 -20.035 1.00 87.50 138 LEU A C 1
ATOM 1078 O O . LEU A 1 138 ? 8.003 -2.966 -19.174 1.00 87.50 138 LEU A O 1
ATOM 1082 N N . LEU A 1 139 ? 6.475 -2.771 -20.815 1.00 86.69 139 LEU A N 1
ATOM 1083 C CA . LEU A 1 139 ? 5.933 -4.123 -20.664 1.00 86.69 139 LEU A CA 1
ATOM 1084 C C . LEU A 1 139 ? 6.935 -5.206 -21.068 1.00 86.69 139 LEU A C 1
ATOM 1086 O O . LEU A 1 139 ? 7.039 -6.229 -20.387 1.00 86.69 139 LEU A O 1
ATOM 1090 N N . PHE A 1 140 ? 7.686 -4.986 -22.148 1.00 87.88 140 PHE A N 1
ATOM 1091 C CA . PHE A 1 140 ? 8.616 -5.982 -22.684 1.00 87.88 140 PHE A CA 1
ATOM 1092 C C . PHE A 1 140 ? 10.021 -5.908 -22.072 1.00 87.88 140 PHE A C 1
ATOM 1094 O O . PHE A 1 140 ? 10.823 -6.832 -22.246 1.00 87.88 140 PHE A O 1
ATOM 1101 N N . ASN A 1 141 ? 10.342 -4.863 -21.304 1.00 88.44 141 ASN A N 1
ATOM 1102 C CA . ASN A 1 141 ? 11.661 -4.739 -20.698 1.00 88.44 141 ASN A CA 1
ATOM 1103 C C . ASN A 1 141 ? 11.829 -5.656 -19.475 1.00 88.44 141 ASN A C 1
ATOM 1105 O O . ASN A 1 141 ? 11.288 -5.418 -18.392 1.00 88.44 141 ASN A O 1
ATOM 1109 N N . LYS A 1 142 ? 12.672 -6.686 -19.633 1.00 87.75 142 LYS A N 1
ATOM 1110 C CA . LYS A 1 142 ? 13.022 -7.649 -18.574 1.00 87.75 142 LYS A CA 1
ATOM 1111 C C . LYS A 1 142 ? 13.548 -6.978 -17.297 1.00 87.75 142 LYS A C 1
ATOM 1113 O O . LYS A 1 142 ? 13.281 -7.477 -16.207 1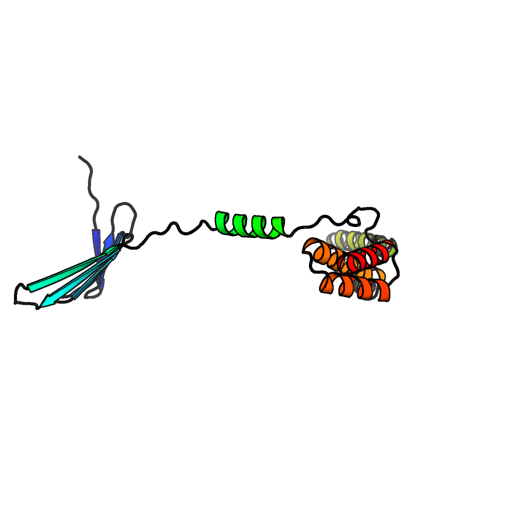.00 87.75 142 LYS A O 1
ATOM 1118 N N . GLN A 1 143 ? 14.254 -5.851 -17.417 1.00 88.94 143 GLN A N 1
ATOM 1119 C CA . GLN A 1 143 ? 14.829 -5.124 -16.281 1.00 88.94 143 GLN A CA 1
ATOM 1120 C C . GLN A 1 143 ? 13.760 -4.503 -15.371 1.00 88.94 143 GLN A C 1
ATOM 1122 O O . GLN A 1 143 ? 13.904 -4.560 -14.153 1.00 88.94 143 GLN A O 1
ATOM 1127 N N . CYS A 1 144 ? 12.667 -3.974 -15.932 1.00 87.06 144 CYS A N 1
ATOM 1128 C CA . CYS A 1 144 ? 11.557 -3.437 -15.139 1.00 87.06 144 CYS A CA 1
ATOM 1129 C C . CYS A 1 144 ? 10.869 -4.541 -14.335 1.00 87.06 144 CYS A C 1
ATOM 1131 O O . CYS A 1 144 ? 10.611 -4.376 -13.145 1.00 87.06 144 CYS A O 1
ATOM 1133 N N . TRP A 1 145 ? 10.648 -5.700 -14.955 1.00 88.75 145 TRP A N 1
ATOM 1134 C CA . TRP A 1 145 ? 10.091 -6.855 -14.258 1.00 88.75 145 TRP A CA 1
ATOM 1135 C C . TRP A 1 145 ? 11.002 -7.339 -13.127 1.00 88.75 145 TRP A C 1
ATOM 1137 O O . TRP A 1 145 ? 10.514 -7.526 -12.015 1.00 88.75 145 TRP A O 1
ATOM 1147 N N . ALA A 1 146 ? 12.311 -7.465 -13.366 1.00 89.81 146 ALA A N 1
ATOM 1148 C CA . ALA A 1 146 ? 13.278 -7.810 -12.319 1.00 89.81 146 ALA A CA 1
ATOM 1149 C C . ALA A 1 146 ? 13.208 -6.825 -11.136 1.00 89.81 146 ALA A C 1
ATOM 1151 O O . ALA A 1 146 ? 13.057 -7.238 -9.990 1.00 89.81 146 ALA A O 1
ATOM 11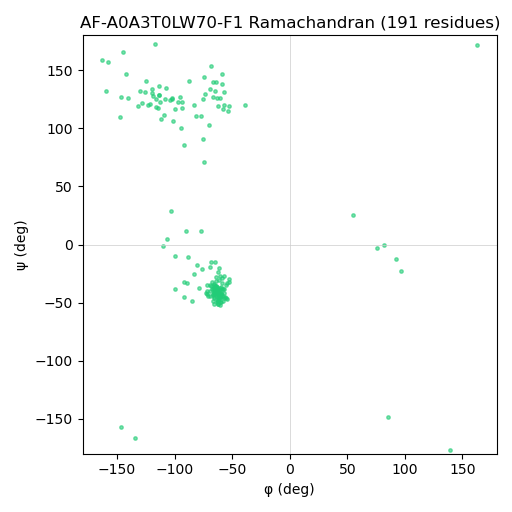52 N N . GLN A 1 147 ? 13.171 -5.518 -11.410 1.00 89.69 147 GLN A N 1
ATOM 1153 C CA . GLN A 1 147 ? 13.021 -4.493 -10.374 1.00 89.69 147 GLN A CA 1
ATOM 1154 C C . GLN A 1 147 ? 11.714 -4.640 -9.573 1.00 89.69 147 GLN A C 1
ATOM 1156 O O . GLN A 1 147 ? 11.724 -4.539 -8.346 1.00 89.69 147 GLN A O 1
ATOM 1161 N N . THR A 1 148 ? 10.581 -4.910 -10.234 1.00 89.75 148 THR A N 1
ATOM 1162 C CA . THR A 1 148 ? 9.304 -5.117 -9.524 1.00 89.75 148 THR A CA 1
ATOM 1163 C C . THR A 1 148 ? 9.322 -6.357 -8.633 1.00 89.75 148 THR A C 1
ATOM 1165 O O . THR A 1 148 ? 8.735 -6.335 -7.551 1.00 89.75 148 THR A O 1
ATOM 1168 N N . TYR A 1 149 ? 9.997 -7.429 -9.058 1.00 93.31 149 TYR A N 1
ATOM 1169 C CA . TYR A 1 149 ? 10.142 -8.639 -8.256 1.00 93.31 149 TYR A CA 1
ATOM 1170 C C . TYR A 1 149 ? 11.101 -8.428 -7.085 1.00 93.31 149 TYR A C 1
ATOM 1172 O O . TYR A 1 149 ? 10.742 -8.797 -5.972 1.00 93.31 149 TYR A O 1
ATOM 1180 N N . GLN A 1 150 ? 12.234 -7.744 -7.280 1.00 91.75 150 GLN A N 1
ATOM 1181 C CA . GLN A 1 150 ? 13.123 -7.352 -6.181 1.00 91.75 150 GLN A CA 1
ATOM 1182 C C . GLN A 1 150 ? 12.377 -6.528 -5.120 1.00 91.75 150 GLN A C 1
ATOM 1184 O O . GLN A 1 150 ? 12.494 -6.812 -3.933 1.00 91.75 150 GLN A O 1
ATOM 1189 N N . TYR A 1 151 ? 11.561 -5.548 -5.524 1.00 91.50 151 TYR A N 1
ATOM 1190 C CA . TYR A 1 151 ? 10.759 -4.762 -4.578 1.00 91.50 151 TYR A CA 1
ATOM 1191 C C . TYR A 1 151 ? 9.785 -5.635 -3.771 1.00 91.50 151 TYR A C 1
ATOM 1193 O O . TYR A 1 151 ? 9.652 -5.469 -2.558 1.00 91.50 151 TYR A O 1
ATOM 1201 N N . LYS A 1 152 ? 9.115 -6.590 -4.430 1.00 93.56 152 LYS A N 1
ATOM 1202 C CA . LYS A 1 152 ? 8.227 -7.546 -3.750 1.00 93.56 152 LYS A CA 1
ATOM 1203 C C . LYS A 1 152 ? 8.993 -8.459 -2.795 1.00 93.56 152 LYS A C 1
ATOM 1205 O O . LYS A 1 152 ? 8.498 -8.695 -1.699 1.00 93.56 152 LYS A O 1
ATOM 1210 N N . ALA A 1 153 ? 10.187 -8.907 -3.178 1.00 93.06 153 ALA A N 1
ATOM 1211 C CA . ALA A 1 153 ? 11.053 -9.715 -2.330 1.00 93.06 153 ALA A CA 1
ATOM 1212 C C . ALA A 1 153 ? 11.489 -8.948 -1.073 1.00 93.06 153 ALA A C 1
ATOM 1214 O O . ALA A 1 153 ? 11.290 -9.442 0.032 1.00 93.06 153 ALA A O 1
ATOM 1215 N N . ILE A 1 154 ? 11.977 -7.709 -1.219 1.00 92.38 154 ILE A N 1
ATOM 1216 C CA . ILE A 1 154 ? 12.352 -6.844 -0.084 1.00 92.38 154 ILE A CA 1
ATOM 1217 C C . ILE A 1 154 ? 11.149 -6.630 0.841 1.00 92.38 154 ILE A C 1
ATOM 1219 O O . ILE A 1 154 ? 11.255 -6.768 2.057 1.00 92.38 154 ILE A O 1
ATOM 1223 N N . LYS A 1 155 ? 9.967 -6.359 0.277 1.00 92.44 155 LYS A N 1
ATOM 1224 C CA . LYS A 1 155 ? 8.744 -6.216 1.071 1.00 92.44 155 LYS A CA 1
ATOM 1225 C C . LYS A 1 155 ? 8.391 -7.502 1.826 1.00 92.44 155 LYS A C 1
ATOM 1227 O O . LYS A 1 155 ? 8.031 -7.418 2.994 1.00 92.44 155 LYS A O 1
ATOM 1232 N N . ALA A 1 156 ? 8.480 -8.666 1.186 1.00 91.81 156 ALA A N 1
ATOM 1233 C CA . ALA A 1 156 ? 8.224 -9.954 1.831 1.00 91.81 156 ALA A CA 1
ATOM 1234 C C . ALA A 1 156 ? 9.227 -10.233 2.966 1.00 91.81 156 ALA A C 1
ATOM 1236 O O . ALA A 1 156 ? 8.818 -10.666 4.043 1.00 91.81 156 ALA A O 1
ATOM 1237 N N . TYR A 1 157 ? 10.500 -9.875 2.762 1.00 91.62 157 TYR A N 1
ATOM 1238 C CA . TYR A 1 157 ? 11.556 -9.960 3.774 1.00 91.62 157 TYR A CA 1
ATOM 1239 C C . TYR A 1 157 ? 11.211 -9.158 5.034 1.00 91.62 157 TYR A C 1
ATOM 1241 O O . TYR A 1 157 ? 11.309 -9.667 6.150 1.00 91.62 157 TYR A O 1
ATOM 1249 N N . HIS A 1 158 ? 10.732 -7.921 4.860 1.00 91.00 158 HIS A N 1
ATOM 1250 C CA . HIS A 1 158 ? 10.314 -7.072 5.975 1.00 91.00 158 HIS A CA 1
ATOM 1251 C C . HIS A 1 158 ? 9.202 -7.701 6.824 1.00 91.00 158 HIS A C 1
ATOM 1253 O O . HIS A 1 158 ? 9.177 -7.492 8.031 1.00 91.00 158 HIS A O 1
ATOM 1259 N N . PHE A 1 159 ? 8.296 -8.476 6.224 1.00 89.81 159 PHE A N 1
ATOM 1260 C CA . PHE A 1 159 ? 7.203 -9.147 6.936 1.00 89.81 159 PHE A CA 1
ATOM 1261 C C . PHE A 1 159 ? 7.562 -10.554 7.439 1.00 89.81 159 PHE A C 1
ATOM 1263 O O . PHE A 1 159 ? 6.662 -11.285 7.848 1.00 89.81 159 PHE A O 1
ATOM 1270 N N . ARG A 1 160 ? 8.848 -10.944 7.415 1.00 87.12 160 ARG A N 1
ATOM 1271 C CA . ARG A 1 160 ? 9.327 -12.296 7.765 1.00 87.12 160 ARG A CA 1
ATOM 1272 C C . ARG A 1 160 ? 8.652 -13.419 6.963 1.00 87.12 160 ARG A C 1
ATOM 1274 O O . ARG A 1 160 ? 8.585 -14.553 7.429 1.00 87.12 160 ARG A O 1
ATOM 1281 N N . ASN A 1 161 ? 8.145 -13.117 5.765 1.00 90.94 161 ASN A N 1
ATOM 1282 C CA . ASN A 1 161 ? 7.574 -14.132 4.887 1.00 90.94 161 ASN A CA 1
ATOM 1283 C C . ASN A 1 161 ? 8.657 -14.670 3.943 1.00 90.94 161 ASN A C 1
ATOM 1285 O O . ASN A 1 161 ? 8.844 -14.167 2.831 1.00 90.94 161 ASN A O 1
ATOM 1289 N N . ASN A 1 162 ? 9.405 -15.662 4.426 1.00 90.69 162 ASN A N 1
ATOM 1290 C CA . ASN A 1 162 ? 10.590 -16.178 3.744 1.00 90.69 162 ASN A CA 1
ATOM 1291 C C . ASN A 1 162 ? 10.252 -16.940 2.448 1.00 90.69 162 ASN A C 1
ATOM 1293 O O . ASN A 1 162 ? 10.985 -16.811 1.469 1.00 90.69 162 ASN A O 1
ATOM 1297 N N . GLU A 1 163 ? 9.122 -17.654 2.399 1.00 93.25 163 GLU A N 1
ATOM 1298 C CA . GLU A 1 163 ? 8.675 -18.390 1.204 1.00 93.25 163 GLU A CA 1
ATOM 1299 C C . GLU A 1 163 ? 8.412 -17.444 0.024 1.00 93.25 163 GLU A C 1
ATOM 1301 O O . GLU A 1 163 ? 8.970 -17.609 -1.065 1.00 93.25 163 GLU A O 1
ATOM 1306 N N . ASP A 1 164 ? 7.621 -16.391 0.265 1.00 93.25 164 ASP A N 1
ATOM 1307 C CA . ASP A 1 164 ? 7.343 -15.354 -0.731 1.00 93.25 164 ASP A CA 1
ATOM 1308 C C . ASP A 1 164 ? 8.629 -14.634 -1.156 1.00 93.25 164 ASP A C 1
ATOM 1310 O O . ASP A 1 164 ? 8.804 -14.301 -2.332 1.00 93.25 164 ASP A O 1
ATOM 1314 N N . CYS A 1 165 ? 9.537 -14.378 -0.209 1.00 93.81 165 CYS A N 1
ATOM 1315 C CA . CYS A 1 165 ? 10.792 -13.694 -0.492 1.00 93.81 165 CYS A CA 1
ATOM 1316 C C . CYS A 1 165 ? 11.661 -14.494 -1.472 1.00 93.81 165 CYS A C 1
ATOM 1318 O O . CYS A 1 165 ? 12.049 -13.956 -2.513 1.00 93.81 165 CYS A O 1
ATOM 1320 N N . ILE A 1 166 ? 11.882 -15.783 -1.194 1.00 95.00 166 ILE A N 1
ATOM 1321 C CA . ILE A 1 166 ? 12.640 -16.697 -2.060 1.00 95.00 166 ILE A CA 1
ATOM 1322 C C . ILE A 1 166 ? 12.002 -16.765 -3.448 1.00 95.00 166 ILE A C 1
ATOM 1324 O O . ILE A 1 166 ? 12.681 -16.532 -4.451 1.00 95.00 166 ILE A O 1
ATOM 1328 N N . TYR A 1 167 ? 10.683 -16.967 -3.511 1.00 96.00 167 TYR A N 1
ATOM 1329 C CA . TYR A 1 167 ? 9.944 -17.026 -4.772 1.00 96.00 167 TYR A CA 1
ATOM 1330 C C . TYR A 1 167 ? 10.162 -15.777 -5.642 1.00 96.00 167 TYR A C 1
ATOM 1332 O O . TYR A 1 167 ? 10.423 -15.870 -6.848 1.00 96.00 167 TYR A O 1
ATOM 1340 N N . TYR A 1 168 ? 10.057 -14.582 -5.054 1.00 95.69 168 TYR A N 1
ATOM 1341 C CA . TYR A 1 168 ? 10.252 -13.339 -5.798 1.00 95.69 168 TYR A CA 1
ATOM 1342 C C . TYR A 1 168 ? 11.718 -13.099 -6.175 1.00 95.69 168 TYR A C 1
ATOM 1344 O O . TYR A 1 168 ? 11.971 -12.591 -7.273 1.00 95.69 168 TYR A O 1
ATOM 1352 N N . CYS A 1 169 ? 12.671 -13.493 -5.328 1.00 94.19 169 CYS A N 1
ATOM 1353 C CA . CYS A 1 169 ? 14.098 -13.442 -5.639 1.00 94.19 169 CYS A CA 1
ATOM 1354 C C . CYS A 1 169 ? 14.438 -14.317 -6.853 1.00 94.19 169 CYS A C 1
ATOM 1356 O O . CYS A 1 169 ? 14.98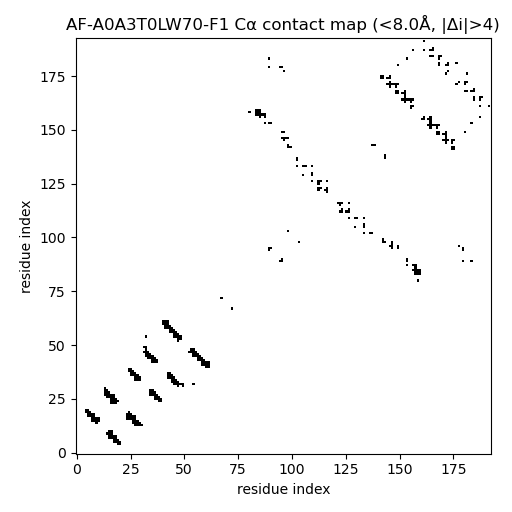6 -13.809 -7.833 1.00 94.19 169 CYS A O 1
ATOM 1358 N N . GLU A 1 170 ? 14.035 -15.588 -6.859 1.00 95.25 170 GLU A N 1
ATOM 1359 C CA . GLU A 1 170 ? 14.263 -16.507 -7.984 1.00 95.25 170 GLU A CA 1
ATOM 1360 C C . GLU A 1 170 ? 13.624 -15.996 -9.281 1.00 95.25 170 GLU A C 1
ATOM 1362 O O . GLU A 1 170 ? 14.235 -16.000 -10.356 1.00 95.25 170 GLU A O 1
ATOM 1367 N N . LYS A 1 171 ? 12.394 -15.480 -9.186 1.00 95.12 171 LYS A N 1
ATOM 1368 C CA . LYS A 1 171 ? 11.674 -14.921 -10.335 1.00 95.12 171 LYS A CA 1
ATOM 1369 C C . LYS A 1 171 ? 12.345 -13.668 -10.896 1.00 95.12 171 LYS A C 1
ATOM 1371 O O . LYS A 1 171 ? 12.320 -13.466 -12.114 1.00 95.12 171 LYS A O 1
ATOM 1376 N N . SER A 1 172 ? 12.941 -12.845 -10.033 1.00 93.50 172 SER A N 1
ATOM 1377 C CA . SER A 1 172 ? 13.757 -11.696 -10.432 1.00 93.50 172 SER A CA 1
ATOM 1378 C C . SER A 1 172 ? 15.025 -12.147 -11.159 1.00 93.50 172 SER A C 1
ATOM 1380 O O . SER A 1 172 ? 15.267 -11.717 -12.291 1.00 93.50 172 SER A O 1
ATOM 1382 N N . LEU A 1 173 ? 15.779 -13.075 -10.556 1.00 93.25 173 LEU A N 1
ATOM 1383 C CA . LEU A 1 173 ? 17.039 -13.601 -11.093 1.00 93.25 173 LEU A CA 1
ATOM 1384 C C . LEU A 1 173 ? 16.845 -14.271 -12.461 1.00 93.25 173 LEU A C 1
ATOM 1386 O O . LEU A 1 173 ? 17.647 -14.059 -13.368 1.00 93.25 173 LEU A O 1
ATOM 1390 N N . LYS A 1 174 ? 15.719 -14.966 -12.673 1.00 94.44 174 LYS A N 1
ATOM 1391 C CA . LYS A 1 174 ? 15.348 -15.547 -13.977 1.00 94.44 174 LYS A CA 1
ATOM 1392 C C . LYS A 1 174 ? 15.187 -14.503 -15.092 1.00 94.44 174 LYS A C 1
ATOM 1394 O O . LYS A 1 174 ? 15.310 -14.834 -16.271 1.00 94.44 174 LYS A O 1
ATOM 1399 N N . LYS A 1 175 ? 14.848 -13.251 -14.761 1.00 90.38 175 LYS A N 1
ATOM 1400 C CA . LYS A 1 175 ? 14.697 -12.170 -15.751 1.00 90.38 175 LYS A CA 1
ATOM 1401 C C . LYS A 1 175 ? 16.031 -11.510 -16.067 1.00 90.38 175 LYS A C 1
ATOM 1403 O O . LYS A 1 175 ? 16.322 -11.299 -17.247 1.00 90.38 175 LYS A O 1
ATOM 1408 N N . LYS A 1 176 ? 16.789 -11.151 -15.033 1.00 88.62 176 LYS A N 1
ATOM 1409 C CA . LYS A 1 176 ? 18.121 -10.555 -15.133 1.00 88.62 176 LYS A CA 1
ATOM 1410 C C . LYS A 1 176 ? 18.847 -10.756 -13.808 1.00 88.62 176 LYS A C 1
ATOM 1412 O O . LYS A 1 176 ? 18.280 -10.485 -12.753 1.00 88.62 176 LYS A O 1
ATOM 1417 N N . GLU A 1 177 ? 20.087 -11.219 -13.883 1.00 89.12 177 GLU A N 1
ATOM 1418 C CA . GLU A 1 177 ? 20.890 -11.489 -12.699 1.00 89.12 177 GLU A CA 1
ATOM 1419 C C . GLU A 1 177 ? 21.396 -10.174 -12.091 1.00 89.12 177 GLU A C 1
ATOM 1421 O O . GLU A 1 177 ? 22.002 -9.347 -12.777 1.00 89.12 177 GLU A O 1
ATOM 1426 N N . TYR A 1 178 ? 21.100 -9.972 -10.808 1.00 89.69 178 TYR A N 1
ATOM 1427 C CA . TYR A 1 178 ? 21.586 -8.849 -10.014 1.00 89.69 178 TYR A CA 1
ATOM 1428 C C . TYR A 1 178 ? 22.168 -9.377 -8.709 1.00 89.69 178 TYR A C 1
ATOM 1430 O O . TYR A 1 178 ? 21.528 -10.162 -8.002 1.00 89.69 178 TYR A O 1
ATOM 1438 N N . GLU A 1 179 ? 23.365 -8.901 -8.378 1.00 90.31 179 GLU A N 1
ATOM 1439 C CA . GLU A 1 179 ? 24.102 -9.330 -7.192 1.00 90.31 179 GLU A CA 1
ATOM 1440 C C . GLU A 1 179 ? 23.333 -9.029 -5.898 1.00 90.31 179 GLU A C 1
ATOM 1442 O O . GLU A 1 179 ? 23.253 -9.878 -5.017 1.00 90.31 179 GLU A O 1
ATOM 1447 N N . SER A 1 180 ? 22.661 -7.877 -5.816 1.00 89.75 180 SER A N 1
ATOM 1448 C CA . SER A 1 180 ? 21.848 -7.504 -4.654 1.00 89.75 180 SER A CA 1
ATOM 1449 C C . SER A 1 180 ? 20.675 -8.459 -4.407 1.00 89.75 180 SER A C 1
ATOM 1451 O O . SER A 1 180 ? 20.437 -8.859 -3.271 1.00 89.75 180 SER A O 1
ATOM 1453 N N . THR A 1 181 ? 19.960 -8.897 -5.449 1.00 91.12 181 THR A N 1
ATOM 1454 C CA . THR A 1 181 ? 18.906 -9.922 -5.296 1.00 91.12 181 THR A CA 1
ATOM 1455 C C . THR A 1 181 ? 19.452 -11.292 -4.923 1.00 91.12 181 THR A C 1
ATOM 1457 O O . THR A 1 181 ? 18.777 -12.030 -4.214 1.00 91.12 181 THR A O 1
ATOM 1460 N N . ARG A 1 182 ? 20.656 -11.639 -5.387 1.00 93.06 182 ARG A N 1
ATOM 1461 C CA . ARG A 1 182 ? 21.292 -12.916 -5.059 1.00 93.06 182 ARG A CA 1
ATOM 1462 C C . ARG A 1 182 ? 21.735 -12.951 -3.597 1.00 93.06 182 ARG A C 1
ATOM 1464 O O . ARG A 1 182 ? 21.401 -13.895 -2.896 1.00 93.06 182 ARG A O 1
ATOM 1471 N N . ARG A 1 183 ? 22.352 -11.870 -3.114 1.00 93.25 183 ARG A N 1
ATOM 1472 C CA . ARG A 1 183 ? 22.659 -11.684 -1.687 1.00 93.25 183 ARG A CA 1
ATOM 1473 C C . ARG A 1 183 ? 21.399 -11.765 -0.824 1.00 93.25 183 ARG A C 1
ATOM 1475 O O . ARG A 1 183 ? 21.420 -12.412 0.213 1.00 93.25 183 ARG A O 1
ATOM 1482 N N . LEU A 1 184 ? 20.287 -11.161 -1.260 1.00 92.06 184 LEU A N 1
ATOM 1483 C CA . LEU A 1 184 ? 19.015 -11.245 -0.532 1.00 92.06 184 LEU A CA 1
ATOM 1484 C C . LEU A 1 184 ? 18.505 -12.689 -0.437 1.00 92.06 184 LEU A C 1
ATOM 1486 O O . LEU A 1 184 ? 18.068 -13.107 0.630 1.00 92.06 184 LEU A O 1
ATOM 1490 N N . LEU A 1 185 ? 18.594 -13.448 -1.532 1.00 94.00 185 LEU A N 1
ATOM 1491 C CA . LEU A 1 185 ? 18.240 -14.867 -1.561 1.00 94.00 185 LEU A CA 1
ATOM 1492 C C . LEU A 1 185 ? 19.108 -15.682 -0.588 1.00 94.00 185 LEU A C 1
ATOM 1494 O O . LEU A 1 185 ? 18.571 -16.431 0.225 1.00 94.00 185 LEU A O 1
ATOM 1498 N N . GLU A 1 186 ? 20.427 -15.505 -0.631 1.00 93.81 186 GLU A N 1
ATOM 1499 C CA . GLU A 1 186 ? 21.370 -16.219 0.239 1.00 93.81 186 GLU A CA 1
ATOM 1500 C C . GLU A 1 186 ? 21.107 -15.919 1.722 1.00 93.81 186 GLU A C 1
ATOM 1502 O O . GLU A 1 186 ? 21.019 -16.846 2.525 1.00 93.81 186 GLU A O 1
ATOM 1507 N N . LEU A 1 187 ? 20.870 -14.651 2.075 1.00 92.00 187 LEU A N 1
ATOM 1508 C CA . LEU A 1 187 ? 20.492 -14.258 3.437 1.00 92.00 187 LEU A CA 1
ATOM 1509 C C . LEU A 1 187 ? 19.186 -14.923 3.884 1.00 92.00 187 LEU A C 1
ATOM 1511 O O . LEU A 1 187 ? 19.109 -15.447 4.991 1.00 92.00 187 LEU A O 1
ATOM 1515 N N . THR A 1 188 ? 18.161 -14.942 3.025 1.00 91.62 188 THR A N 1
ATOM 1516 C CA . THR A 1 188 ? 16.895 -15.607 3.372 1.00 91.62 188 THR A CA 1
ATOM 1517 C C . THR A 1 188 ? 17.043 -17.106 3.562 1.00 91.62 188 THR A C 1
ATOM 1519 O O . THR A 1 188 ? 16.371 -17.668 4.418 1.00 91.62 188 THR A O 1
ATOM 1522 N N . GLN A 1 189 ? 17.910 -17.758 2.787 1.00 93.25 189 GLN A N 1
ATOM 1523 C CA . GLN A 1 189 ? 18.149 -19.195 2.900 1.00 93.25 189 GLN A CA 1
ATOM 1524 C C . GLN A 1 189 ? 18.931 -19.534 4.172 1.00 93.25 189 GLN A C 1
ATOM 1526 O O . GLN A 1 189 ? 18.569 -20.490 4.851 1.00 93.25 189 GLN A O 1
ATOM 1531 N N . GLN A 1 190 ? 19.927 -18.716 4.533 1.00 91.81 190 GLN A N 1
ATOM 1532 C CA . GLN A 1 190 ? 20.684 -18.854 5.783 1.00 91.81 190 GLN A CA 1
ATOM 1533 C C . GLN A 1 190 ? 19.816 -18.711 7.038 1.00 91.81 190 GLN A C 1
ATOM 1535 O O . GLN A 1 190 ? 20.124 -19.305 8.061 1.00 91.81 190 GLN A O 1
ATOM 1540 N N . GLU A 1 191 ? 18.743 -17.920 6.993 1.00 86.94 191 GLU A N 1
ATOM 1541 C CA . GLU A 1 191 ? 17.821 -17.798 8.129 1.00 86.94 191 GLU A CA 1
ATOM 1542 C C . GLU A 1 191 ? 16.879 -19.001 8.298 1.00 86.94 191 GLU A C 1
ATOM 1544 O O . GLU A 1 191 ? 16.280 -19.156 9.363 1.00 86.94 191 GLU A O 1
ATOM 1549 N N . ILE A 1 192 ? 16.665 -19.789 7.240 1.00 85.50 192 ILE A N 1
ATOM 1550 C CA . ILE A 1 192 ? 15.770 -20.957 7.258 1.00 85.50 192 ILE A CA 1
ATOM 1551 C C . ILE A 1 192 ? 16.527 -22.219 7.682 1.00 85.50 192 ILE A C 1
ATOM 1553 O O . ILE A 1 192 ? 15.921 -23.099 8.294 1.00 85.50 192 ILE A O 1
ATOM 1557 N N . SER A 1 193 ? 17.812 -22.313 7.320 1.00 76.19 193 SER A N 1
ATOM 1558 C CA . SER A 1 193 ? 18.726 -23.394 7.710 1.00 76.19 193 SER A CA 1
ATOM 1559 C C . SER A 1 193 ? 19.119 -23.315 9.179 1.00 76.19 193 SER A C 1
ATOM 1561 O O . SER A 1 193 ? 19.066 -24.368 9.846 1.00 76.19 193 SER A O 1
#

pLDDT: mean 88.02, std 6.47, range [53.94, 96.0]

Nearest PDB structures (foldseek):
  3esk-assembly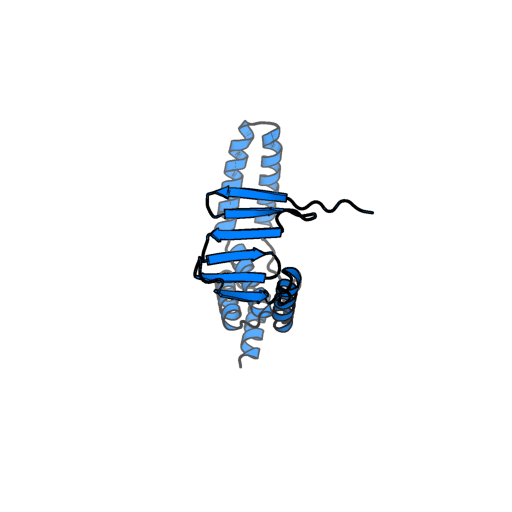1_A  TM=7.493E-01  e=5.820E+00  Homo sapiens
  6a5s-assembly2_G  TM=8.495E-01  e=9.671E+00  Homo sapiens
  2jw1-assembly1_A  TM=3.673E-01  e=3.705E+00  Shigella flexneri

Radius of gyration: 33.9 Å; Cα contacts (8 Å, |Δi|>4): 236; chains: 1; bounding box: 83×53×70 Å

Foldseek 3Di:
DDDWDWDWDDPDVQWIFIAGPVGTAWIWGGDAQWIWIGGPFWIKIKGADPPPPDIDIDTDGDPCPPPCPPVNVVVVVVVVQVVQFDDDPQPDPVNQQDDDVVLVVLVVVLVVLVVCCVVPVVSVVVSVVSVVVSVVCCVPQLSNLLNVLCVQLNVCVRNVNLVSNLVSLVVSVVSPNGPSSVVSNVVSVVVVD

Mean predicted aligned error: 13.12 Å

Sequence (193 aa):
MGFRIRRSIKIAPGIKLNVGKKGINSVSIGGKGYTKNIGKHGTRTTVGIPGTGISYSKYKKYDTKPKESKIERVANRISEAAKVWRECPIDNKEDKIKLPKIIWKEIIITAILFIAMFIFIPLAVFALISAAVLLFTLLFNKQCWAQTYQYKAIKAYHFRNNEDCIYYCEKSLKKKEYESTRRLLELTQQEIS

Secondary structure (DSSP, 8-state):
------EEEEEETTEEEEEETTEEEEEEEEETTEEEEEETTEEEEEEE-TTS--EEEEEEE--------HHHHHHHHHHHHHHH----TT-STTTSPPPPHHHHHHHHHHHHHHHHHTT-TTHHHHHHHHHHHHHHHHHH-HHHHHHHHHHHHHHHHHTT-HHHHHHHHHHHHTTS--HHHHHHHHHHHHHH-

Solvent-accessible surface area (backbone atoms only — not comparable to full-atom values): 10759 Å² total; per-residue (Å²): 137,81,89,82,67,70,49,76,48,74,82,49,94,41,32,36,41,34,33,37,93,87,42,80,47,31,42,35,44,43,55,92,39,36,38,38,36,48,36,87,63,27,38,36,42,36,41,34,53,77,92,72,85,50,69,51,75,50,75,44,69,57,85,78,67,81,72,73,46,76,63,54,57,49,50,52,52,51,54,56,53,55,72,54,52,42,91,62,96,63,75,46,83,82,54,48,72,72,81,59,71,67,57,57,52,50,53,52,53,36,52,52,35,55,58,48,23,80,80,38,69,79,41,42,61,57,28,52,53,45,47,51,52,47,52,48,52,56,72,71,33,47,66,56,54,20,36,56,25,43,53,50,14,55,53,25,47,24,62,67,35,57,69,60,17,45,54,24,26,54,58,11,44,74,54,46,82,47,69,53,50,50,52,51,41,53,53,54,51,63,75,73,108